Protein AF-A0A8R7NZX6-F1 (afdb_monomer)

Nearest PDB structures (foldseek):
  5cwn-assembly1_A  TM=5.416E-01  e=6.108E-02  synthetic construct
  8f6q-assembly1_A  TM=5.656E-01  e=8.753E-02  synthetic construct
  6n86-assembly1_B  TM=3.856E-01  e=1.324E-02  Bos taurus
  9b3f-assembly1_A  TM=5.229E-01  e=2.354E-01  Saccharomyces cerevisiae
  4a1s-assembly1_B  TM=3.479E-01  e=2.231E+00  Drosophila melanogaster

Solvent-accessible surface area (backbone atoms only — not comparable to full-atom values): 12392 Å² total; per-residue (Å²): 118,88,59,48,50,61,38,40,59,36,57,72,45,92,48,64,71,54,23,49,52,27,44,52,53,51,41,52,52,52,58,72,21,56,95,36,64,76,49,41,54,53,49,54,70,36,46,41,60,62,51,54,50,58,53,45,44,94,63,33,58,77,72,48,53,87,67,47,49,55,46,50,53,49,40,54,36,54,48,26,64,70,30,62,69,42,39,52,53,39,55,76,70,42,46,54,61,53,51,45,54,50,46,60,53,32,74,73,39,96,82,18,65,68,61,46,47,52,51,51,49,38,54,40,33,61,50,51,56,74,72,64,64,90,57,99,63,85,47,76,65,59,54,54,52,48,58,49,51,54,74,39,43,45,58,45,44,49,52,43,68,72,71,48,55,71,69,50,38,38,44,45,51,50,46,50,32,54,50,58,75,74,47,53,74,73,52,47,59,50,49,44,67,73,38,41,43,70,64,45,48,54,58,46,57,72,44,92,49,66,68,42,30,52,55,45,52,56,41,50,58,78,74,107

Radius of gyration: 17.91 Å; Cα contacts (8 Å, |Δi|>4): 218; chains: 1; bounding box: 37×39×49 Å

Foldseek 3Di:
DVCLLVLLVQCPDPDLVSNLVSLVVLLVQLVVCAPPLVSLVVNLVSCSLVSLLVCLPPVNLVVDDPVNNLSSLVSLLSSLLRDPSSLLVCVVSLVLVSLQVLLVVLVPPPPSQVVNLSSLSSLLSSLPVLPPPPDPDCDPSSQSVLVSSLVCLLSLLVSLLVPHDPSSLLSSLVSLLSSLVSDDPVVLVVSCVRNVVVVSLVSQCPDPDPSSVVSSVVSVVSSD

Mean predicted aligned error: 6.79 Å

Organism: Triticum urartu (NCBI:txid4572)

Sequence (224 aa):
MEAAPALCNLLQSADNSILESALSCLGMLAADAHGKAEHMDRLCESKVIDTAMGLLDKDGWKTLGDDTLPGILGLLKHIASASEKAVNSLFDLGVCDLLKQMITYYSRSHSGSDKLEMLVEFIYQLMRPLGASGQENATTEQNAHIDQLASIVTLITQVAKCGALSSVCYRCIVVIGNIVELSTPTFLVELQKTANLSSFLTCLLARKNRHIVFQTLEVSKTLL

InterPro domains:
  IPR011989 Armadillo-like helical [G3DSA:1.25.10.10] (1-224)
  IPR016024 Armadillo-type fold [SSF48371] (3-210)
  IPR045322 E3 ubiquitin-protein ligase HECTD1/TRIP12-like [PTHR45670] (1-136)

pLDDT: mean 83.26, std 9.99, range [42.38, 94.69]

Secondary structure (DSSP, 8-state):
-TTHHHHHHHTT-S-HHHHHHHHHHHHHHHHHTTT-HHHHHHHHHTTHHHHHHHHHTTTGGGTS-TTHHHHHHHHHHHHHHH-HHHHHHHHHTTHHHHHHHHHHHHTTSTT-HHHHHHHHHHHHHHHHHHTT---SS--HHHHHHHHHHHHHHHHHHHHHHTT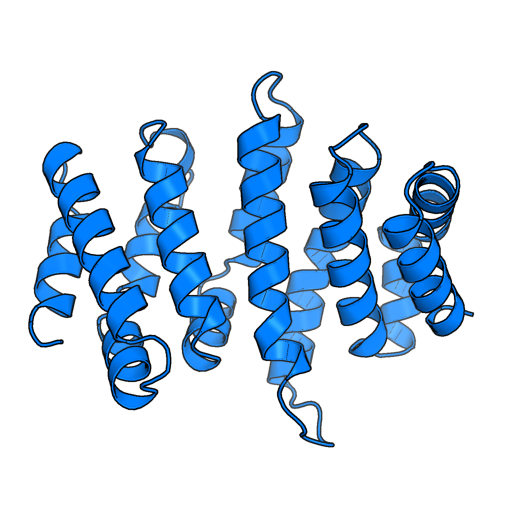--HHHHHHHHHHHHHHHHHS-HHHHHHHHHHHTHHHHHHHHHTSS-HHHHHHHHHHHHHT-

Structure (mmCIF, N/CA/C/O backbone):
data_AF-A0A8R7NZX6-F1
#
_entry.id   AF-A0A8R7NZX6-F1
#
loop_
_atom_site.group_PDB
_atom_site.id
_atom_site.type_symbol
_atom_site.label_atom_id
_atom_site.label_alt_id
_atom_site.label_comp_id
_atom_site.label_asym_id
_atom_site.label_entity_id
_atom_site.label_seq_id
_atom_site.pdbx_PDB_ins_code
_atom_site.Cartn_x
_atom_site.Cartn_y
_atom_site.Cartn_z
_atom_site.occupancy
_atom_site.B_iso_or_equiv
_atom_site.auth_seq_id
_atom_site.auth_comp_id
_atom_site.auth_asym_id
_atom_site.auth_atom_id
_atom_site.pdbx_PDB_model_num
ATOM 1 N N . MET A 1 1 ? -4.204 -5.918 -24.143 1.00 75.12 1 MET A N 1
ATOM 2 C CA . MET A 1 1 ? -3.743 -6.924 -23.159 1.00 75.12 1 MET A CA 1
ATOM 3 C C . MET A 1 1 ? -2.476 -7.652 -23.588 1.00 75.12 1 MET A C 1
ATOM 5 O O . MET A 1 1 ? -1.582 -7.759 -22.766 1.00 75.12 1 MET A O 1
ATOM 9 N N . GLU A 1 2 ? -2.338 -8.089 -24.845 1.00 76.94 2 GLU A N 1
ATOM 10 C CA . GLU A 1 2 ? -1.146 -8.827 -25.324 1.00 76.94 2 GLU A CA 1
ATOM 11 C C . GLU A 1 2 ? 0.188 -8.068 -25.188 1.00 76.94 2 GLU A C 1
ATOM 13 O O . GLU A 1 2 ? 1.239 -8.684 -25.065 1.00 76.94 2 GLU A O 1
ATOM 18 N N . ALA A 1 3 ? 0.153 -6.732 -25.146 1.00 83.31 3 ALA A N 1
ATOM 19 C CA . ALA A 1 3 ? 1.343 -5.901 -24.973 1.00 83.31 3 ALA A CA 1
ATOM 20 C C . ALA A 1 3 ? 1.875 -5.841 -23.526 1.00 83.31 3 ALA A C 1
ATOM 22 O O . ALA A 1 3 ? 2.996 -5.381 -23.323 1.00 83.31 3 ALA A O 1
ATOM 23 N N . ALA A 1 4 ? 1.107 -6.284 -22.520 1.00 84.75 4 ALA A N 1
ATOM 24 C CA . ALA A 1 4 ? 1.478 -6.108 -21.112 1.00 84.75 4 ALA A CA 1
ATOM 25 C C . ALA A 1 4 ? 2.834 -6.755 -20.750 1.00 84.75 4 ALA A C 1
ATOM 27 O O . ALA A 1 4 ? 3.674 -6.049 -20.196 1.00 84.75 4 ALA A O 1
ATOM 28 N N . PRO A 1 5 ? 3.138 -8.013 -21.140 1.00 86.44 5 PRO A N 1
ATOM 29 C CA . PRO A 1 5 ? 4.445 -8.612 -20.854 1.00 86.44 5 PRO A CA 1
ATOM 30 C C . PRO A 1 5 ? 5.614 -7.870 -21.517 1.00 86.44 5 PRO A C 1
ATOM 32 O O . PRO A 1 5 ? 6.677 -7.720 -20.919 1.00 86.44 5 PRO A O 1
ATOM 35 N N . ALA A 1 6 ? 5.424 -7.371 -22.743 1.00 89.00 6 ALA A N 1
ATOM 36 C CA . ALA A 1 6 ? 6.453 -6.606 -23.444 1.00 89.00 6 ALA A CA 1
ATOM 37 C C . ALA A 1 6 ? 6.734 -5.271 -22.739 1.00 89.00 6 ALA A C 1
ATOM 39 O O . ALA A 1 6 ? 7.893 -4.905 -22.563 1.00 89.00 6 ALA A O 1
ATOM 40 N N . LEU A 1 7 ? 5.688 -4.579 -22.278 1.00 90.25 7 LEU A N 1
ATOM 41 C CA . LEU A 1 7 ? 5.826 -3.349 -21.497 1.00 90.25 7 LEU A CA 1
ATOM 42 C C . LEU A 1 7 ? 6.496 -3.600 -20.139 1.00 90.25 7 LEU A C 1
ATOM 44 O O . LEU A 1 7 ? 7.325 -2.796 -19.725 1.00 90.25 7 LEU A O 1
ATOM 48 N N . CYS A 1 8 ? 6.213 -4.725 -19.475 1.00 89.12 8 CYS A N 1
ATOM 49 C CA . CYS A 1 8 ? 6.913 -5.110 -18.246 1.00 89.12 8 CYS A CA 1
ATOM 50 C C . CYS A 1 8 ? 8.417 -5.304 -18.478 1.00 89.12 8 CYS A C 1
ATOM 52 O O . CYS A 1 8 ? 9.216 -4.838 -17.673 1.00 89.12 8 CYS A O 1
ATOM 54 N N . ASN A 1 9 ? 8.823 -5.903 -19.601 1.00 89.38 9 ASN A N 1
ATOM 55 C CA . ASN A 1 9 ? 10.247 -6.016 -19.937 1.00 89.38 9 ASN A CA 1
ATOM 56 C C . ASN A 1 9 ? 10.909 -4.638 -20.119 1.00 89.38 9 ASN A C 1
ATOM 58 O O . ASN A 1 9 ? 12.066 -4.459 -19.745 1.00 89.38 9 ASN A O 1
ATOM 62 N N . LEU A 1 10 ? 10.180 -3.650 -20.650 1.00 92.00 10 LEU A N 1
ATOM 63 C CA . LEU A 1 10 ? 10.691 -2.286 -20.825 1.00 92.00 10 LEU A CA 1
ATOM 64 C C . LEU A 1 10 ? 10.869 -1.527 -19.502 1.00 92.00 10 LEU A C 1
ATOM 66 O O . LEU A 1 10 ? 11.678 -0.604 -19.455 1.00 92.00 10 LEU A O 1
ATOM 70 N N . LEU A 1 11 ? 10.195 -1.931 -18.417 1.00 88.19 11 LEU A N 1
ATOM 71 C CA . LEU A 1 11 ? 10.429 -1.361 -17.082 1.00 88.19 11 LEU A CA 1
ATOM 72 C C . LEU A 1 11 ? 11.838 -1.648 -16.549 1.00 88.19 11 LEU A C 1
ATOM 74 O O . LEU A 1 11 ? 12.309 -0.943 -15.667 1.00 88.19 11 LEU A O 1
ATOM 78 N N . GLN A 1 12 ? 12.517 -2.664 -17.082 1.00 86.75 12 GLN A N 1
ATOM 79 C CA . GLN A 1 12 ? 13.898 -3.000 -16.724 1.00 86.75 12 GLN A CA 1
ATOM 80 C C . GLN A 1 12 ? 14.929 -2.241 -17.577 1.00 86.75 12 GLN A C 1
ATOM 82 O O . GLN A 1 12 ? 16.129 -2.499 -17.478 1.00 86.75 12 GLN A O 1
ATOM 87 N N . SER A 1 13 ? 14.477 -1.331 -18.446 1.00 86.44 13 SER A N 1
ATOM 88 C CA . SER A 1 13 ? 15.360 -0.498 -19.257 1.00 86.44 13 SER A CA 1
ATOM 89 C C . SER A 1 13 ? 16.206 0.423 -18.377 1.00 86.44 13 SER A C 1
ATOM 91 O O . SER A 1 13 ? 15.703 1.041 -17.444 1.00 86.44 13 SER A O 1
ATOM 93 N N . ALA A 1 14 ? 17.486 0.569 -18.724 1.00 83.31 14 ALA A N 1
ATOM 94 C CA . ALA A 1 14 ? 18.366 1.569 -18.116 1.00 83.31 14 ALA A CA 1
ATOM 95 C C . ALA A 1 14 ? 18.057 3.004 -18.591 1.00 83.31 14 ALA A C 1
ATOM 97 O O . ALA A 1 14 ? 18.554 3.969 -18.017 1.00 83.31 14 ALA A O 1
ATOM 98 N N . ASP A 1 15 ? 17.272 3.145 -19.662 1.00 87.75 15 ASP A N 1
ATOM 99 C CA . ASP A 1 15 ? 16.848 4.436 -20.193 1.00 87.75 15 ASP A CA 1
ATOM 100 C C . ASP A 1 15 ? 15.565 4.902 -19.491 1.00 87.75 15 ASP A C 1
ATOM 102 O O . ASP A 1 15 ? 14.493 4.318 -19.687 1.00 87.75 15 ASP A O 1
ATOM 106 N N . ASN A 1 16 ? 15.678 5.981 -18.711 1.00 86.25 16 ASN A N 1
ATOM 107 C CA . ASN A 1 16 ? 14.560 6.575 -17.975 1.00 86.25 16 ASN A CA 1
ATOM 108 C C . ASN A 1 16 ? 13.407 7.006 -18.889 1.00 86.25 16 ASN A C 1
ATOM 110 O O . ASN A 1 16 ? 12.253 6.879 -18.494 1.00 86.25 16 ASN A O 1
ATOM 114 N N . SER A 1 17 ? 13.681 7.453 -20.118 1.00 89.25 17 SER A N 1
ATOM 115 C CA . SER A 1 17 ? 12.624 7.875 -21.047 1.00 89.25 17 SER A CA 1
ATOM 116 C C . SER A 1 17 ? 11.779 6.690 -21.525 1.00 89.25 17 SER A C 1
ATOM 118 O O . SER A 1 17 ? 10.553 6.786 -21.643 1.00 89.25 17 SER A O 1
ATOM 120 N N . ILE A 1 18 ? 12.425 5.539 -21.745 1.00 91.12 18 ILE A N 1
ATOM 121 C CA . ILE A 1 18 ? 11.757 4.284 -22.104 1.00 91.12 18 ILE A CA 1
ATOM 122 C C . ILE A 1 18 ? 10.970 3.760 -20.907 1.00 91.12 18 ILE A C 1
ATOM 124 O O . ILE A 1 18 ? 9.819 3.353 -21.065 1.00 91.12 18 ILE A O 1
ATOM 128 N N . LEU A 1 19 ? 11.568 3.805 -19.717 1.00 90.94 19 LEU A N 1
ATOM 129 C CA . LEU A 1 19 ? 10.933 3.374 -18.479 1.00 90.94 19 LEU A CA 1
ATOM 130 C C . LEU A 1 19 ? 9.671 4.203 -18.186 1.00 90.94 19 LEU A C 1
ATOM 132 O O . LEU A 1 19 ? 8.607 3.633 -17.949 1.00 90.94 19 LEU A O 1
ATOM 136 N N . GLU A 1 20 ? 9.744 5.531 -18.274 1.00 90.38 20 GLU A N 1
ATOM 137 C CA . GLU A 1 20 ? 8.597 6.428 -18.074 1.00 90.38 20 GLU A CA 1
ATOM 138 C C . GLU A 1 20 ? 7.503 6.213 -19.125 1.00 90.38 20 GLU A C 1
ATOM 140 O O . GLU A 1 20 ? 6.314 6.152 -18.795 1.00 90.38 20 GLU A O 1
ATOM 145 N N . SER A 1 21 ? 7.891 6.013 -20.386 1.00 91.62 21 SER A N 1
ATOM 146 C CA . SER A 1 21 ? 6.949 5.689 -21.462 1.00 91.62 21 SER A CA 1
ATOM 147 C C . SER A 1 21 ? 6.250 4.348 -21.220 1.00 91.62 21 SER A C 1
ATOM 149 O O . SER A 1 21 ? 5.042 4.229 -21.441 1.00 91.62 21 SER A O 1
ATOM 151 N N . ALA A 1 22 ? 6.979 3.346 -20.722 1.00 93.12 22 ALA A N 1
ATOM 152 C CA . ALA A 1 22 ? 6.425 2.045 -20.365 1.00 93.12 22 ALA A CA 1
ATOM 153 C C . ALA A 1 22 ? 5.466 2.148 -19.169 1.00 93.12 22 ALA A C 1
ATOM 155 O O . ALA A 1 22 ? 4.373 1.580 -19.227 1.00 93.12 22 ALA A O 1
ATOM 156 N N . LEU A 1 23 ? 5.818 2.919 -18.133 1.00 92.44 23 LEU A N 1
ATOM 157 C CA . LEU A 1 23 ? 4.940 3.197 -16.990 1.00 92.44 23 LEU A CA 1
ATOM 158 C C . LEU A 1 23 ? 3.645 3.888 -17.422 1.00 92.44 23 LEU A C 1
ATOM 160 O O . LEU A 1 23 ? 2.564 3.466 -17.014 1.00 92.44 23 LEU A O 1
ATOM 164 N N . SER A 1 24 ? 3.739 4.901 -18.285 1.00 91.75 24 SER A N 1
ATOM 165 C CA . SER A 1 24 ? 2.571 5.603 -18.828 1.00 91.75 24 SER A CA 1
ATOM 166 C C . SER A 1 24 ? 1.656 4.653 -19.611 1.00 91.75 24 SER A C 1
ATOM 168 O O . SER A 1 24 ? 0.450 4.589 -19.359 1.00 91.75 24 SER A O 1
ATOM 170 N N . CYS A 1 25 ? 2.229 3.825 -20.495 1.00 92.56 25 CYS A N 1
ATOM 171 C CA . CYS A 1 25 ? 1.480 2.814 -21.244 1.00 92.56 25 CYS A CA 1
ATOM 172 C C . CYS A 1 25 ? 0.790 1.790 -20.333 1.00 92.56 25 CYS A C 1
ATOM 174 O O . CYS A 1 25 ? -0.379 1.463 -20.543 1.00 92.56 25 CYS A O 1
ATOM 176 N N . LEU A 1 26 ? 1.490 1.293 -19.312 1.00 91.62 26 LEU A N 1
ATOM 177 C CA . LEU A 1 26 ? 0.926 0.359 -18.336 1.00 91.62 26 LEU A CA 1
ATOM 178 C C . LEU A 1 26 ? -0.180 1.010 -17.501 1.00 91.62 26 LEU A C 1
ATOM 180 O O . LEU A 1 26 ? -1.197 0.369 -17.249 1.00 91.62 26 LEU A O 1
ATOM 184 N N . GLY A 1 27 ? -0.025 2.283 -17.131 1.00 89.06 27 GLY A N 1
ATOM 185 C CA . GLY A 1 27 ? -1.058 3.059 -16.448 1.00 89.06 27 GLY A CA 1
ATOM 186 C C . GLY A 1 27 ? -2.336 3.182 -17.280 1.00 89.06 27 GLY A C 1
ATOM 187 O O . GLY A 1 27 ? -3.425 2.939 -16.764 1.00 89.06 27 GLY A O 1
ATOM 188 N N . MET A 1 28 ? -2.211 3.467 -18.581 1.00 88.69 28 MET A N 1
ATOM 189 C CA . MET A 1 28 ? -3.355 3.490 -19.503 1.00 88.69 28 MET A CA 1
ATOM 190 C C . MET A 1 28 ? -4.018 2.113 -19.633 1.00 88.69 28 MET A C 1
ATOM 192 O O . MET A 1 28 ? -5.238 2.014 -19.546 1.00 88.69 28 MET A O 1
ATOM 196 N N . LEU A 1 29 ? -3.234 1.036 -19.760 1.00 88.75 29 LEU A N 1
ATOM 197 C CA . LEU A 1 29 ? -3.781 -0.326 -19.798 1.00 88.75 29 LEU A CA 1
ATOM 198 C C . LEU A 1 29 ? -4.529 -0.687 -18.511 1.00 88.75 29 LEU A C 1
ATOM 200 O O . LEU A 1 29 ? -5.583 -1.317 -18.569 1.00 88.75 29 LEU A O 1
ATOM 204 N N . ALA A 1 30 ? -4.000 -0.287 -17.356 1.00 87.44 30 ALA A N 1
ATOM 205 C CA . ALA A 1 30 ? -4.641 -0.520 -16.072 1.00 87.44 30 ALA A CA 1
ATOM 206 C C . ALA A 1 30 ? -5.920 0.331 -15.913 1.00 87.44 30 ALA A C 1
ATOM 208 O O . ALA A 1 30 ? -6.895 -0.120 -15.310 1.00 87.44 30 ALA A O 1
ATOM 209 N N . ALA A 1 31 ? -5.959 1.539 -16.481 1.00 86.50 31 ALA A N 1
ATOM 210 C CA . ALA A 1 31 ? -7.170 2.355 -16.552 1.00 86.50 31 ALA A CA 1
ATOM 211 C C . ALA A 1 31 ? -8.244 1.709 -17.445 1.00 86.50 31 ALA A C 1
ATOM 213 O O . ALA A 1 31 ? -9.386 1.574 -17.014 1.00 86.50 31 ALA A O 1
ATOM 214 N N . ASP A 1 32 ? -7.874 1.217 -18.628 1.00 84.38 32 ASP A N 1
ATOM 215 C CA . ASP A 1 32 ? -8.790 0.541 -19.560 1.00 84.38 32 ASP A CA 1
ATOM 216 C C . ASP A 1 32 ? -9.305 -0.811 -19.039 1.00 84.38 32 ASP A C 1
ATOM 218 O O . ASP A 1 32 ? -10.404 -1.259 -19.393 1.00 84.38 32 ASP A O 1
ATOM 222 N N . ALA A 1 33 ? -8.504 -1.483 -18.211 1.00 82.50 33 ALA A N 1
ATOM 223 C CA . ALA A 1 33 ? -8.873 -2.726 -17.544 1.00 82.50 33 ALA A CA 1
ATOM 224 C C . ALA A 1 33 ? -9.798 -2.501 -16.333 1.00 82.50 33 ALA A C 1
ATOM 226 O O . ALA A 1 33 ? -10.400 -3.458 -15.838 1.00 82.50 33 ALA A O 1
ATOM 227 N N . HIS A 1 34 ? -9.947 -1.261 -15.857 1.00 76.69 34 HIS A N 1
ATOM 228 C CA . HIS A 1 34 ? -10.803 -0.947 -14.719 1.00 76.69 34 HIS A CA 1
ATOM 229 C C . HIS A 1 34 ? -12.271 -1.286 -15.031 1.00 76.69 34 HIS A C 1
ATOM 231 O O . HIS A 1 34 ? -12.821 -0.890 -16.057 1.00 76.69 34 HIS A O 1
ATOM 237 N N . GLY A 1 35 ? -12.910 -2.067 -14.155 1.00 72.00 35 GLY A N 1
ATOM 238 C CA . GLY A 1 35 ? -14.273 -2.573 -14.362 1.00 72.00 35 GLY A CA 1
ATOM 239 C C . GLY A 1 35 ? -14.378 -3.822 -15.249 1.0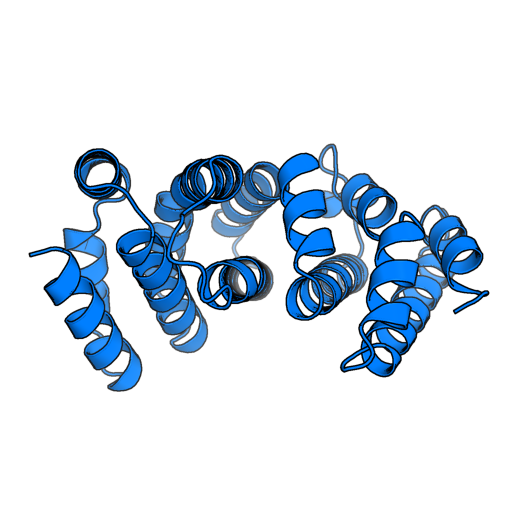0 72.00 35 GLY A C 1
ATOM 240 O O . GLY A 1 35 ? -15.482 -4.327 -15.447 1.00 72.00 35 GLY A O 1
ATOM 241 N N . LYS A 1 36 ? -13.258 -4.359 -15.755 1.00 82.50 36 LYS A N 1
ATOM 242 C CA . LYS A 1 36 ? -13.201 -5.616 -16.520 1.00 82.50 36 LYS A CA 1
ATOM 243 C C . LYS A 1 36 ? -12.252 -6.598 -15.829 1.00 82.50 36 LYS A C 1
ATOM 245 O O . LYS A 1 36 ? -11.068 -6.653 -16.160 1.00 82.50 36 LYS A O 1
ATOM 250 N N . ALA A 1 37 ? -12.785 -7.382 -14.889 1.00 76.75 37 ALA A N 1
ATOM 251 C CA . ALA A 1 37 ? -12.011 -8.288 -14.028 1.00 76.75 37 ALA A CA 1
ATOM 252 C C . ALA A 1 37 ? -10.998 -9.155 -14.807 1.00 76.75 37 ALA A C 1
ATOM 254 O O . ALA A 1 37 ? -9.816 -9.149 -14.490 1.00 76.75 37 ALA A O 1
ATOM 255 N N . GLU A 1 38 ? -11.412 -9.764 -15.925 1.00 80.56 38 GLU A N 1
ATOM 256 C CA . GLU A 1 38 ? -10.548 -10.611 -16.769 1.00 80.56 38 GLU A CA 1
ATOM 257 C C . GLU A 1 38 ? -9.328 -9.874 -17.367 1.00 80.56 38 GLU A C 1
ATOM 259 O O . GLU A 1 38 ? -8.289 -10.472 -17.660 1.00 80.56 38 GLU A O 1
ATOM 264 N N . HIS A 1 39 ? -9.433 -8.569 -17.624 1.00 84.44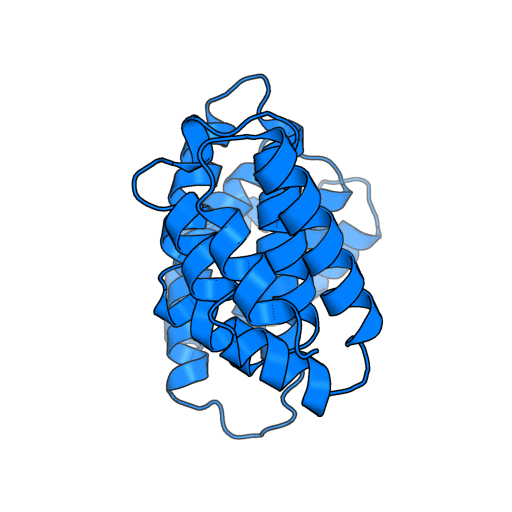 39 HIS A N 1
ATOM 265 C CA . HIS A 1 39 ? -8.285 -7.787 -18.083 1.00 84.44 39 HIS A CA 1
ATOM 266 C C . HIS A 1 39 ? -7.379 -7.403 -16.916 1.00 84.44 39 HIS A C 1
ATOM 268 O O . HIS A 1 39 ? -6.163 -7.451 -17.067 1.00 84.44 39 HIS A O 1
ATOM 274 N N . MET A 1 40 ? -7.938 -7.075 -15.752 1.00 84.25 40 MET A N 1
ATOM 275 C CA . MET A 1 40 ? -7.117 -6.765 -14.584 1.00 84.25 40 MET A CA 1
ATOM 276 C C . MET A 1 40 ? -6.340 -7.998 -14.105 1.00 84.25 40 MET A C 1
ATOM 278 O O . MET A 1 40 ? -5.142 -7.897 -13.853 1.00 84.25 40 MET A O 1
ATOM 282 N N . ASP A 1 41 ? -6.966 -9.175 -14.091 1.00 81.62 41 ASP A N 1
ATOM 283 C CA . ASP A 1 41 ? -6.310 -10.427 -13.697 1.00 81.62 41 ASP A CA 1
ATOM 284 C C . ASP A 1 41 ? -5.148 -10.782 -14.629 1.00 81.62 41 ASP A C 1
ATOM 286 O O . ASP A 1 41 ? -4.049 -11.087 -14.166 1.00 81.62 41 ASP A O 1
ATOM 290 N N . ARG A 1 42 ? -5.342 -10.637 -15.946 1.00 82.31 42 ARG A N 1
ATOM 291 C CA . ARG A 1 42 ? -4.268 -10.829 -16.933 1.00 82.31 42 ARG A CA 1
ATOM 292 C C . ARG A 1 42 ? -3.129 -9.824 -16.790 1.00 82.31 42 ARG A C 1
ATOM 294 O O . ARG A 1 42 ? -1.985 -10.166 -17.078 1.00 82.31 42 ARG A O 1
ATOM 301 N N . LEU A 1 43 ? -3.426 -8.589 -16.384 1.00 85.44 43 LEU A N 1
ATOM 302 C CA . LEU A 1 43 ? -2.391 -7.597 -16.093 1.00 85.44 43 LEU A CA 1
ATOM 303 C C . LEU A 1 43 ? -1.603 -7.993 -14.837 1.00 85.44 43 LEU A C 1
ATOM 305 O O . LEU A 1 43 ? -0.380 -7.909 -14.832 1.00 85.44 43 LEU A O 1
ATOM 309 N N . CYS A 1 44 ? -2.277 -8.490 -13.800 1.00 84.56 44 CYS A N 1
ATOM 310 C CA . CYS A 1 44 ? -1.613 -9.005 -12.601 1.00 84.56 44 CYS A CA 1
ATOM 311 C C . CYS A 1 44 ? -0.720 -10.214 -12.927 1.00 84.56 44 CYS A C 1
ATOM 313 O O . CYS A 1 44 ? 0.395 -10.318 -12.427 1.00 84.56 44 CYS A O 1
ATOM 315 N N . GLU A 1 45 ? -1.166 -11.088 -13.830 1.00 84.69 45 GLU A N 1
ATOM 316 C CA . GLU A 1 45 ? -0.407 -12.257 -14.294 1.00 84.69 45 GLU A CA 1
ATOM 317 C C . GLU A 1 45 ? 0.806 -11.908 -15.170 1.00 84.69 45 GLU A C 1
ATOM 319 O O . GLU A 1 45 ? 1.690 -12.745 -15.358 1.00 84.69 45 GLU A O 1
ATOM 324 N N . SER A 1 46 ? 0.909 -10.675 -15.677 1.00 83.06 46 SER A N 1
ATOM 325 C CA . SER A 1 46 ? 2.015 -10.261 -16.547 1.00 83.06 46 SER A CA 1
ATOM 326 C C . SER A 1 46 ? 3.304 -9.895 -15.797 1.00 83.06 46 SER A C 1
ATOM 328 O O . SER A 1 46 ? 4.196 -9.305 -16.404 1.00 83.06 46 SER A O 1
ATOM 330 N N . LYS A 1 47 ? 3.418 -10.217 -14.497 1.00 87.12 47 LYS A N 1
ATOM 331 C CA . LYS A 1 47 ? 4.549 -9.859 -13.609 1.00 87.12 47 LYS A CA 1
ATOM 332 C C . LYS A 1 47 ? 4.789 -8.354 -13.460 1.00 87.12 47 LYS A C 1
ATOM 334 O O . LYS A 1 47 ? 5.893 -7.917 -13.123 1.00 87.12 47 LYS A O 1
ATOM 339 N N . VAL A 1 48 ? 3.768 -7.539 -13.733 1.00 91.38 48 VAL A N 1
ATOM 340 C CA . VAL A 1 48 ? 3.867 -6.079 -13.600 1.00 91.38 48 VAL A CA 1
ATOM 341 C C . VAL A 1 48 ? 4.154 -5.678 -12.154 1.00 91.38 48 VAL A C 1
ATOM 343 O O . VAL A 1 48 ? 4.972 -4.793 -11.922 1.00 91.38 48 VAL A O 1
ATOM 346 N N . ILE A 1 49 ? 3.537 -6.376 -11.196 1.00 93.44 49 ILE A N 1
ATOM 347 C CA . ILE A 1 49 ? 3.695 -6.129 -9.762 1.00 93.44 49 ILE A CA 1
ATOM 348 C C . ILE A 1 49 ? 5.114 -6.502 -9.333 1.00 93.44 49 ILE A C 1
ATOM 350 O O . ILE A 1 49 ? 5.803 -5.659 -8.769 1.00 93.44 49 ILE A O 1
ATOM 354 N N . ASP A 1 50 ? 5.587 -7.702 -9.678 1.00 93.44 50 ASP A N 1
ATOM 355 C CA . ASP A 1 50 ? 6.946 -8.168 -9.377 1.00 93.44 50 ASP A CA 1
ATOM 356 C C . ASP A 1 50 ? 8.009 -7.217 -9.929 1.00 93.44 50 ASP A C 1
ATOM 358 O O . ASP A 1 50 ? 8.965 -6.864 -9.242 1.00 93.44 50 ASP A O 1
ATOM 362 N N . THR A 1 51 ? 7.830 -6.771 -11.175 1.00 93.25 51 THR A N 1
ATOM 363 C CA . THR A 1 51 ? 8.798 -5.896 -11.845 1.00 93.25 51 THR A CA 1
ATOM 364 C C . THR A 1 51 ? 8.818 -4.511 -11.206 1.00 93.25 51 THR A C 1
ATOM 366 O O . THR A 1 51 ? 9.890 -3.991 -10.905 1.00 93.25 51 THR A O 1
ATOM 369 N N . ALA A 1 52 ? 7.645 -3.926 -10.950 1.00 94.00 52 ALA A N 1
ATOM 370 C CA . ALA A 1 52 ? 7.527 -2.633 -10.285 1.00 94.00 52 ALA A CA 1
ATOM 371 C C . ALA A 1 52 ? 8.066 -2.672 -8.846 1.00 94.00 52 ALA A C 1
ATOM 373 O O . ALA A 1 52 ? 8.808 -1.777 -8.449 1.00 94.00 52 ALA A O 1
ATOM 374 N N . MET A 1 53 ? 7.760 -3.726 -8.085 1.00 94.69 53 MET A N 1
ATOM 375 C CA . MET A 1 53 ? 8.311 -3.939 -6.744 1.00 94.69 53 MET A CA 1
ATOM 376 C C . MET A 1 53 ? 9.831 -4.131 -6.781 1.00 94.69 53 MET A C 1
ATOM 378 O O . MET A 1 53 ? 10.533 -3.553 -5.956 1.00 94.69 53 MET A O 1
ATOM 382 N N . GLY 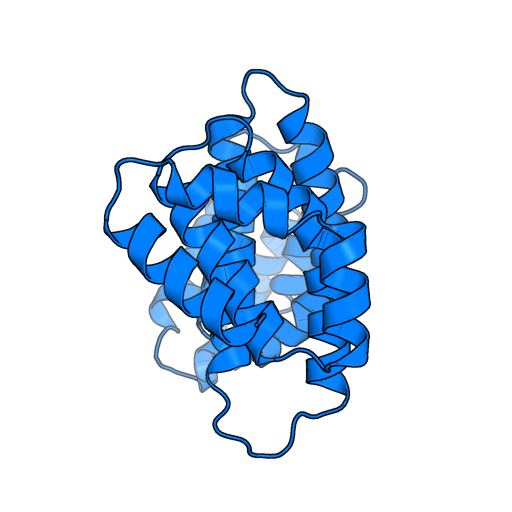A 1 54 ? 10.360 -4.854 -7.772 1.00 93.56 54 GLY A N 1
ATOM 383 C CA . GLY A 1 54 ? 11.799 -5.044 -7.962 1.00 93.56 54 GLY A CA 1
ATOM 384 C C . GLY A 1 54 ? 12.571 -3.750 -8.248 1.00 93.56 54 GLY A C 1
ATOM 385 O O . GLY A 1 54 ? 13.718 -3.631 -7.828 1.00 93.56 54 GLY A O 1
ATOM 386 N N . LEU A 1 55 ? 11.946 -2.760 -8.899 1.00 92.00 55 LEU A N 1
ATOM 387 C CA . LEU A 1 55 ? 12.531 -1.421 -9.083 1.00 92.00 55 LEU A CA 1
ATOM 388 C C . LEU A 1 55 ? 12.614 -0.621 -7.774 1.00 92.00 55 LEU A C 1
ATOM 390 O O . LEU A 1 55 ? 13.453 0.271 -7.641 1.00 92.00 55 LEU A O 1
ATOM 394 N N . LEU A 1 56 ? 11.729 -0.914 -6.821 1.00 93.44 56 LEU A N 1
ATOM 395 C CA . LEU A 1 56 ? 11.710 -0.270 -5.512 1.00 93.44 56 LEU A CA 1
ATOM 396 C C . LEU A 1 56 ? 12.581 -1.027 -4.494 1.00 93.44 56 LEU A C 1
ATOM 398 O O . LEU A 1 56 ? 13.036 -0.432 -3.524 1.00 93.44 56 LEU A O 1
ATOM 402 N N . ASP A 1 57 ? 12.851 -2.314 -4.686 1.00 90.12 57 ASP A N 1
ATOM 403 C CA . ASP A 1 57 ? 13.642 -3.101 -3.737 1.00 90.12 57 ASP A CA 1
ATOM 404 C C . ASP A 1 57 ? 15.089 -2.572 -3.568 1.00 90.12 57 ASP A C 1
ATOM 406 O O . ASP A 1 57 ? 15.623 -1.850 -4.414 1.00 90.12 57 ASP A O 1
ATOM 410 N N . LYS A 1 58 ? 15.736 -2.919 -2.447 1.00 86.44 58 LYS A N 1
ATOM 411 C CA . LYS A 1 58 ? 17.143 -2.591 -2.123 1.00 86.44 58 LYS A CA 1
ATOM 412 C C . LYS A 1 58 ? 17.496 -1.116 -2.313 1.00 86.44 58 LYS A C 1
ATOM 414 O O . LYS A 1 58 ? 18.525 -0.786 -2.899 1.00 86.44 58 LYS A O 1
ATOM 419 N N . ASP A 1 59 ? 16.646 -0.232 -1.798 1.00 86.00 59 ASP A N 1
ATOM 420 C CA . ASP A 1 59 ? 16.801 1.220 -1.910 1.00 86.00 59 ASP A CA 1
ATOM 421 C C . ASP A 1 59 ? 16.763 1.768 -3.351 1.00 86.00 59 ASP A C 1
ATOM 423 O O . ASP A 1 59 ? 17.089 2.940 -3.561 1.00 86.00 59 ASP A O 1
ATOM 427 N N . GLY A 1 60 ? 16.310 0.982 -4.338 1.00 86.12 60 GLY A N 1
ATOM 428 C CA . GLY A 1 60 ? 16.175 1.421 -5.730 1.00 86.12 60 GLY A CA 1
ATOM 429 C C . GLY A 1 60 ? 15.373 2.718 -5.850 1.00 86.12 60 GLY A C 1
ATOM 430 O O . GLY A 1 60 ? 15.801 3.658 -6.525 1.00 86.12 60 GLY A O 1
ATOM 431 N N . TRP A 1 61 ? 14.308 2.854 -5.050 1.00 89.94 61 TRP A N 1
ATOM 432 C CA . TRP A 1 61 ? 13.478 4.061 -4.963 1.00 89.94 61 TRP A CA 1
ATOM 433 C C . TRP A 1 61 ? 14.222 5.344 -4.555 1.00 89.94 61 TRP A C 1
ATOM 435 O O . TRP A 1 61 ? 13.723 6.434 -4.835 1.00 89.94 61 TRP A O 1
ATOM 445 N N . LYS A 1 62 ? 15.404 5.264 -3.924 1.00 89.69 62 LYS A N 1
ATOM 446 C CA . LYS A 1 62 ? 16.227 6.448 -3.594 1.00 89.69 62 LYS A CA 1
ATOM 447 C C . LYS A 1 62 ? 16.936 7.031 -4.814 1.00 89.69 62 LYS A C 1
ATOM 449 O O . LYS A 1 62 ? 17.344 8.188 -4.774 1.00 89.69 62 LYS A O 1
ATOM 454 N N . THR A 1 63 ? 17.119 6.223 -5.857 1.00 87.12 63 THR A N 1
ATOM 455 C CA . THR A 1 63 ? 17.870 6.582 -7.072 1.00 87.12 63 THR A CA 1
ATOM 456 C C . THR A 1 63 ? 16.974 6.938 -8.254 1.00 87.12 63 THR A C 1
ATOM 458 O O . THR A 1 63 ? 17.462 7.458 -9.254 1.00 87.12 63 THR A O 1
ATOM 461 N N . LEU A 1 64 ? 15.670 6.675 -8.135 1.00 87.00 64 LEU A N 1
ATOM 462 C CA . LEU A 1 64 ? 14.689 6.986 -9.165 1.00 87.00 64 LEU A CA 1
ATOM 463 C C . LEU A 1 64 ? 14.538 8.498 -9.360 1.00 87.00 64 LEU A C 1
ATOM 465 O O . LEU A 1 64 ? 14.628 9.274 -8.405 1.00 87.00 64 LEU A O 1
ATOM 469 N N . GLY A 1 65 ? 14.257 8.892 -10.604 1.00 82.12 65 GLY A N 1
ATOM 470 C CA . GLY A 1 65 ? 13.895 10.264 -10.942 1.00 82.12 65 GLY A CA 1
ATOM 471 C C . GLY A 1 65 ? 12.625 10.717 -10.218 1.00 82.12 65 GLY A C 1
ATOM 472 O O . GLY A 1 65 ? 11.809 9.896 -9.779 1.00 82.12 65 GLY A O 1
ATOM 473 N N . ASP A 1 66 ? 12.451 12.035 -10.103 1.00 82.25 66 ASP A N 1
ATOM 474 C CA . ASP A 1 66 ? 11.330 12.615 -9.357 1.00 82.25 66 ASP A CA 1
ATOM 475 C C . ASP A 1 66 ? 9.959 12.286 -9.960 1.00 82.25 66 ASP A C 1
ATOM 477 O O . ASP A 1 66 ? 9.005 12.188 -9.196 1.00 82.25 66 ASP A O 1
ATOM 481 N N . ASP A 1 67 ? 9.872 12.015 -11.267 1.00 84.50 67 ASP A N 1
ATOM 482 C CA . ASP A 1 67 ? 8.638 11.590 -11.949 1.00 84.50 67 ASP A CA 1
ATOM 483 C C . ASP A 1 67 ? 8.465 10.060 -11.978 1.00 84.50 67 ASP A C 1
ATOM 485 O O . ASP A 1 67 ? 7.347 9.533 -11.994 1.00 84.50 67 ASP A O 1
ATOM 489 N N . THR A 1 68 ? 9.573 9.321 -11.905 1.00 90.44 68 THR A N 1
ATOM 490 C CA . THR A 1 68 ? 9.585 7.861 -12.010 1.00 90.44 68 THR A CA 1
ATOM 491 C C . THR A 1 68 ? 8.967 7.186 -10.786 1.00 90.44 68 THR A C 1
ATOM 493 O O . THR A 1 68 ? 8.116 6.306 -10.921 1.00 90.44 68 THR A O 1
ATOM 496 N N . LEU A 1 69 ? 9.362 7.602 -9.577 1.00 91.50 69 LEU A N 1
ATOM 497 C CA . LEU A 1 69 ? 8.817 7.037 -8.340 1.00 91.50 69 LEU A CA 1
ATOM 498 C C . LEU A 1 69 ? 7.288 7.242 -8.220 1.00 91.50 69 LEU A C 1
ATOM 500 O O . LEU A 1 69 ? 6.588 6.256 -7.963 1.00 91.50 69 LEU A O 1
ATOM 504 N N . PRO A 1 70 ? 6.739 8.457 -8.444 1.00 90.88 70 PRO A N 1
ATOM 505 C CA . PRO A 1 70 ? 5.297 8.659 -8.541 1.00 90.88 70 PRO A CA 1
ATOM 506 C C . PRO A 1 70 ? 4.623 7.764 -9.578 1.00 90.88 70 PRO A C 1
ATOM 508 O O . PRO A 1 70 ? 3.553 7.224 -9.300 1.00 90.88 70 PRO A O 1
ATOM 511 N N . GLY A 1 71 ? 5.241 7.581 -10.750 1.00 92.19 71 GLY A N 1
ATOM 512 C CA . GLY A 1 71 ? 4.715 6.717 -11.805 1.00 92.19 71 GLY A CA 1
ATOM 513 C C . GLY A 1 71 ? 4.567 5.261 -11.355 1.00 92.19 71 GLY A C 1
ATOM 514 O O . GLY A 1 71 ? 3.501 4.668 -11.527 1.00 92.19 71 GLY A O 1
ATOM 515 N N . ILE A 1 72 ? 5.596 4.704 -10.708 1.00 94.25 72 ILE A N 1
ATOM 516 C CA . ILE A 1 72 ? 5.571 3.326 -10.189 1.00 94.25 72 ILE A CA 1
ATOM 517 C C . ILE A 1 72 ? 4.523 3.181 -9.081 1.00 94.25 72 ILE A C 1
ATOM 519 O O . ILE A 1 72 ? 3.671 2.293 -9.147 1.00 94.25 72 ILE A O 1
ATOM 523 N N . LEU A 1 73 ? 4.547 4.062 -8.074 1.00 93.31 73 LEU A N 1
ATOM 524 C CA . LEU A 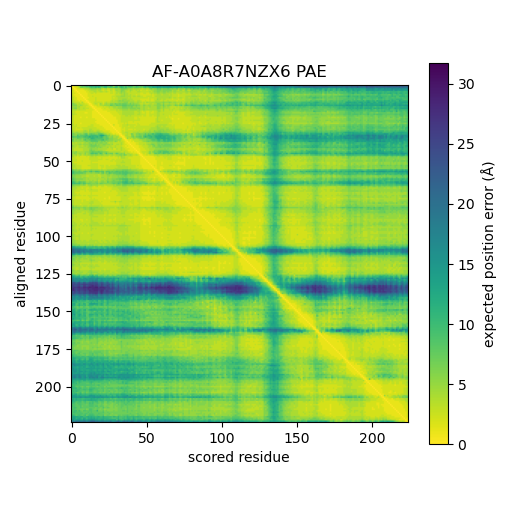1 73 ? 3.593 4.006 -6.963 1.00 93.31 73 LEU A CA 1
ATOM 525 C C . LEU A 1 73 ? 2.152 4.218 -7.443 1.00 93.31 73 LEU A C 1
ATOM 527 O O . LEU A 1 73 ? 1.237 3.558 -6.956 1.00 93.31 73 LEU A O 1
ATOM 531 N N . GLY A 1 74 ? 1.946 5.098 -8.423 1.00 92.50 74 GLY A N 1
ATOM 532 C CA . GLY A 1 74 ? 0.657 5.333 -9.064 1.00 92.50 74 GLY A CA 1
ATOM 533 C C . GLY A 1 74 ? 0.123 4.095 -9.783 1.00 92.50 74 GLY A C 1
ATOM 534 O O . GLY A 1 74 ? -1.043 3.748 -9.590 1.00 92.50 74 GLY A O 1
ATOM 535 N N . LEU A 1 75 ? 0.974 3.400 -10.544 1.00 93.06 75 LEU A N 1
ATOM 536 C CA . LEU A 1 75 ? 0.627 2.148 -11.217 1.00 93.06 75 LEU A CA 1
ATOM 537 C C . LEU A 1 75 ? 0.236 1.061 -10.207 1.00 93.06 75 LEU A C 1
ATOM 539 O O . LEU A 1 75 ? -0.848 0.487 -10.319 1.00 93.06 75 LEU A O 1
ATOM 543 N N . LEU A 1 76 ? 1.079 0.817 -9.198 1.00 94.25 76 LEU A N 1
ATOM 544 C CA . LEU A 1 76 ? 0.820 -0.188 -8.162 1.00 94.25 76 LEU A CA 1
ATOM 545 C C . LEU A 1 76 ? -0.475 0.107 -7.402 1.00 94.25 76 LEU A C 1
ATOM 547 O O . LEU A 1 76 ? -1.313 -0.778 -7.234 1.00 94.25 76 LEU A O 1
ATOM 551 N N . LYS A 1 77 ? -0.675 1.369 -7.008 1.00 91.88 77 LYS A N 1
ATOM 552 C CA . LYS A 1 77 ? -1.902 1.844 -6.364 1.00 91.88 77 LYS A CA 1
ATOM 553 C C . LYS A 1 77 ? -3.136 1.569 -7.222 1.00 91.88 77 LYS A C 1
ATOM 555 O O . LYS A 1 77 ? -4.157 1.120 -6.705 1.00 91.88 77 LYS A O 1
ATOM 560 N N . HIS A 1 78 ? -3.063 1.867 -8.517 1.00 89.25 78 HIS A N 1
ATOM 561 C CA . HIS A 1 78 ? -4.192 1.711 -9.431 1.00 89.25 78 HIS A CA 1
ATOM 562 C C . HIS A 1 78 ? -4.561 0.238 -9.630 1.00 89.25 78 HIS A C 1
ATOM 564 O O . HIS A 1 78 ? -5.735 -0.110 -9.511 1.00 89.25 78 HIS A O 1
ATOM 570 N N . ILE A 1 79 ? -3.571 -0.635 -9.838 1.00 89.44 79 ILE A N 1
ATOM 571 C CA . ILE A 1 79 ? -3.791 -2.083 -9.968 1.00 89.44 79 ILE A CA 1
ATOM 572 C C . ILE A 1 79 ? -4.364 -2.656 -8.660 1.00 89.44 79 ILE A C 1
ATOM 574 O O . ILE A 1 79 ? -5.377 -3.355 -8.692 1.00 89.44 79 ILE A O 1
ATOM 578 N N . ALA A 1 80 ? -3.791 -2.292 -7.508 1.00 88.94 80 ALA A N 1
ATOM 579 C CA . ALA A 1 80 ? -4.280 -2.710 -6.193 1.00 88.94 80 ALA A CA 1
ATOM 580 C C . ALA A 1 80 ? -5.740 -2.296 -5.950 1.00 88.94 80 ALA A C 1
ATOM 582 O O . ALA A 1 80 ? -6.526 -3.067 -5.411 1.00 88.94 80 ALA A O 1
ATOM 583 N N . SER A 1 81 ? -6.138 -1.100 -6.396 1.00 85.75 81 SER A N 1
ATOM 584 C CA . SER A 1 81 ? -7.517 -0.620 -6.230 1.00 85.75 81 SER A CA 1
ATOM 585 C C . SER A 1 81 ? -8.564 -1.420 -7.014 1.00 85.75 81 SER A C 1
ATOM 587 O O . SER A 1 81 ? -9.757 -1.291 -6.740 1.00 85.75 81 SER A O 1
ATOM 589 N N . ALA A 1 82 ? -8.135 -2.217 -7.995 1.00 83.88 82 ALA A N 1
ATOM 590 C CA . ALA A 1 82 ? -9.008 -2.914 -8.930 1.00 83.88 82 ALA A CA 1
ATOM 591 C C . ALA A 1 82 ? -8.930 -4.448 -8.836 1.00 83.88 82 ALA A C 1
ATOM 593 O O . ALA A 1 82 ? -9.719 -5.118 -9.502 1.00 83.88 82 ALA A O 1
ATOM 594 N N . SER A 1 83 ? -8.002 -5.009 -8.053 1.00 84.19 83 SER A N 1
ATOM 595 C CA . SER A 1 83 ? -7.819 -6.459 -7.933 1.00 84.19 83 SER A CA 1
ATOM 596 C C . SER A 1 83 ? -7.335 -6.867 -6.543 1.00 84.19 83 SER A C 1
ATOM 598 O O . SER A 1 83 ? -6.266 -6.459 -6.094 1.00 84.19 83 SER A O 1
ATOM 600 N N . GLU A 1 84 ? -8.096 -7.741 -5.885 1.00 83.06 84 GLU A N 1
ATOM 601 C CA . GLU A 1 84 ? -7.703 -8.372 -4.618 1.00 83.06 84 GLU A CA 1
ATOM 602 C C . GLU A 1 84 ? -6.465 -9.264 -4.795 1.00 83.06 84 GLU A C 1
ATOM 604 O O . GLU A 1 84 ? -5.535 -9.205 -3.996 1.00 83.06 84 GLU A O 1
ATOM 609 N N . LYS A 1 85 ? -6.374 -9.995 -5.915 1.00 84.31 85 LYS A N 1
ATOM 610 C CA . LYS A 1 85 ? -5.189 -10.794 -6.270 1.00 84.31 85 LYS A CA 1
ATOM 611 C C . LYS A 1 85 ? -3.923 -9.932 -6.343 1.00 84.31 85 LYS A C 1
ATOM 613 O O . LYS A 1 85 ? -2.852 -10.375 -5.928 1.00 84.31 85 LYS A O 1
ATOM 618 N N . ALA A 1 86 ? -4.038 -8.698 -6.841 1.00 88.69 86 ALA A N 1
ATOM 619 C CA . ALA A 1 86 ? -2.923 -7.754 -6.850 1.00 88.69 86 ALA A CA 1
ATOM 620 C C . ALA A 1 86 ? -2.507 -7.322 -5.442 1.00 88.69 86 ALA A C 1
ATOM 622 O O . ALA A 1 86 ? -1.314 -7.207 -5.168 1.00 88.69 86 ALA A O 1
ATOM 623 N N . VAL A 1 87 ? -3.479 -7.092 -4.558 1.00 88.50 87 VAL A N 1
ATOM 624 C CA . VAL A 1 87 ? -3.220 -6.750 -3.156 1.00 88.50 87 VAL A CA 1
ATOM 625 C C . VAL A 1 87 ? -2.480 -7.883 -2.452 1.00 88.50 87 VAL A C 1
ATOM 627 O O . VAL A 1 87 ? -1.435 -7.618 -1.860 1.00 88.50 87 VAL A O 1
ATOM 630 N N . ASN A 1 88 ? -2.936 -9.131 -2.586 1.00 87.44 88 ASN A N 1
ATOM 631 C CA . ASN A 1 88 ? -2.254 -10.282 -1.980 1.00 87.44 88 ASN A CA 1
ATOM 632 C C . ASN A 1 88 ? -0.825 -10.422 -2.523 1.00 87.44 88 ASN A C 1
ATOM 634 O O . ASN A 1 88 ? 0.120 -10.516 -1.750 1.00 87.44 88 ASN A O 1
ATOM 638 N N . SER A 1 89 ? -0.643 -10.281 -3.842 1.00 90.81 89 SER A N 1
ATOM 639 C CA . SER A 1 89 ? 0.694 -10.309 -4.459 1.00 90.81 89 SER A CA 1
ATOM 640 C C . SER A 1 89 ? 1.623 -9.222 -3.896 1.00 90.81 89 SER A C 1
ATOM 642 O O . SER A 1 89 ? 2.814 -9.452 -3.704 1.00 90.81 89 SER A O 1
ATOM 644 N N . LEU A 1 90 ? 1.101 -8.022 -3.620 1.00 93.06 90 LEU A N 1
ATOM 645 C CA . LEU A 1 90 ? 1.875 -6.935 -3.014 1.00 93.06 90 LEU A CA 1
ATOM 646 C C . LEU A 1 90 ? 2.281 -7.250 -1.568 1.00 93.06 90 LEU A C 1
ATOM 648 O O . LEU A 1 90 ? 3.411 -6.949 -1.175 1.00 93.06 90 LEU A O 1
ATOM 652 N N . PHE A 1 91 ? 1.388 -7.854 -0.783 1.00 90.44 91 PHE A N 1
ATOM 653 C CA . PHE A 1 91 ? 1.701 -8.303 0.574 1.00 90.44 91 PHE A CA 1
ATOM 654 C C . PHE A 1 91 ? 2.752 -9.420 0.579 1.00 90.44 91 PHE A C 1
ATOM 656 O O . PHE A 1 91 ? 3.731 -9.315 1.320 1.00 90.44 91 PHE A O 1
ATOM 663 N N . ASP A 1 92 ? 2.624 -10.407 -0.309 1.00 90.69 92 ASP A N 1
ATOM 664 C CA . ASP A 1 92 ? 3.601 -11.492 -0.481 1.00 90.69 92 ASP A CA 1
ATOM 665 C C . ASP A 1 92 ? 4.994 -10.969 -0.867 1.00 90.69 92 ASP A C 1
ATOM 667 O O . ASP A 1 92 ? 6.016 -11.493 -0.420 1.00 90.69 92 ASP A O 1
ATOM 671 N N . LEU A 1 93 ? 5.047 -9.892 -1.656 1.00 92.94 93 LEU A N 1
ATOM 672 C CA . LEU A 1 93 ? 6.283 -9.207 -2.047 1.00 92.94 93 LEU A CA 1
ATOM 673 C C . LEU A 1 93 ? 6.814 -8.227 -0.982 1.00 92.94 93 LEU A C 1
ATOM 675 O O . LEU A 1 93 ? 7.803 -7.534 -1.227 1.00 92.94 93 LEU A O 1
ATOM 679 N N . GLY A 1 94 ? 6.186 -8.140 0.194 1.00 91.75 94 GLY A N 1
ATOM 680 C CA . GLY A 1 94 ? 6.678 -7.332 1.311 1.00 91.75 94 GLY A CA 1
ATOM 681 C C . GLY A 1 94 ? 6.444 -5.823 1.166 1.00 91.75 94 GLY A C 1
ATOM 682 O O . GLY A 1 94 ? 7.226 -5.023 1.690 1.00 91.75 94 GLY A O 1
ATOM 683 N N . VAL A 1 95 ? 5.362 -5.400 0.494 1.00 92.31 95 VAL A N 1
ATOM 684 C CA . VAL A 1 95 ? 5.034 -3.971 0.290 1.00 92.31 95 VAL A CA 1
ATOM 685 C C . VAL A 1 95 ? 5.001 -3.170 1.595 1.00 92.31 95 VAL A C 1
ATOM 687 O O . VAL A 1 95 ? 5.412 -2.011 1.621 1.00 92.31 95 VAL A O 1
ATOM 690 N N . CYS A 1 96 ? 4.574 -3.779 2.704 1.00 89.94 96 CYS A N 1
ATOM 691 C CA . CYS A 1 96 ? 4.508 -3.100 3.993 1.00 89.94 96 CYS A CA 1
ATOM 692 C C . CYS A 1 96 ? 5.888 -2.670 4.498 1.00 89.94 96 CYS A C 1
ATOM 694 O O . CYS A 1 96 ? 6.050 -1.541 4.962 1.00 89.94 96 CYS A O 1
ATOM 696 N N . ASP A 1 97 ? 6.895 -3.534 4.383 1.00 90.75 97 ASP A N 1
ATOM 697 C CA . ASP A 1 97 ? 8.251 -3.219 4.831 1.00 90.75 97 ASP A CA 1
ATOM 698 C C . ASP A 1 97 ? 8.916 -2.178 3.934 1.00 90.75 97 ASP A C 1
ATOM 700 O O . ASP A 1 97 ? 9.596 -1.277 4.436 1.00 90.75 97 ASP A O 1
ATOM 704 N N . LEU A 1 98 ? 8.653 -2.234 2.628 1.00 93.06 98 LEU A N 1
ATOM 705 C CA . LEU A 1 98 ? 9.067 -1.197 1.687 1.00 93.06 98 LEU A CA 1
ATOM 706 C C . LEU A 1 98 ? 8.467 0.169 2.065 1.00 93.06 98 LEU A C 1
ATOM 708 O O . LEU A 1 98 ? 9.194 1.153 2.224 1.00 93.06 98 LEU A O 1
ATOM 712 N N . LEU A 1 99 ? 7.151 0.228 2.286 1.00 92.12 99 LEU A N 1
ATOM 713 C CA . LEU A 1 99 ? 6.449 1.454 2.674 1.00 92.12 99 LEU A CA 1
ATOM 714 C C . LEU A 1 99 ? 6.973 2.020 3.999 1.00 92.12 99 LEU A C 1
ATOM 716 O O . LEU A 1 99 ? 7.178 3.231 4.104 1.00 92.12 99 LEU A O 1
ATOM 720 N N . LYS A 1 100 ? 7.264 1.172 4.995 1.00 89.50 100 LYS A N 1
ATOM 721 C CA . LYS A 1 100 ? 7.889 1.615 6.254 1.00 89.50 100 LYS A CA 1
ATOM 722 C C . LYS A 1 100 ? 9.247 2.265 6.027 1.00 89.50 100 LYS A C 1
ATOM 724 O O . LYS A 1 100 ? 9.521 3.313 6.619 1.00 89.50 100 LYS A O 1
ATOM 729 N N . GLN A 1 101 ? 10.098 1.656 5.202 1.00 91.50 101 GLN A N 1
ATOM 730 C CA . GLN A 1 101 ? 11.427 2.189 4.896 1.00 91.50 101 GLN A CA 1
ATOM 731 C C . GLN A 1 101 ? 11.319 3.562 4.225 1.00 91.50 101 GLN A C 1
ATOM 733 O O . GLN A 1 101 ? 11.970 4.517 4.660 1.00 91.50 101 GLN A O 1
ATOM 738 N N . MET A 1 102 ? 10.431 3.686 3.237 1.00 91.31 102 MET A N 1
ATOM 739 C CA . MET A 1 102 ? 10.193 4.936 2.519 1.00 91.31 102 MET A CA 1
ATOM 740 C C . MET A 1 102 ? 9.618 6.023 3.432 1.00 91.31 102 MET A C 1
ATOM 742 O O . MET A 1 102 ? 10.143 7.136 3.462 1.00 91.31 102 MET A O 1
ATOM 746 N N . ILE A 1 103 ? 8.594 5.713 4.237 1.00 88.31 103 ILE A N 1
ATOM 747 C CA . ILE A 1 103 ? 8.009 6.673 5.187 1.00 88.31 103 ILE A CA 1
ATOM 748 C C . ILE A 1 103 ? 9.059 7.127 6.201 1.00 88.31 103 ILE A C 1
ATOM 750 O O . ILE A 1 103 ? 9.185 8.324 6.452 1.00 88.31 103 ILE A O 1
ATOM 754 N N . THR A 1 104 ? 9.847 6.203 6.754 1.00 88.25 104 THR A N 1
ATOM 755 C CA . THR A 1 104 ? 10.908 6.531 7.720 1.00 88.25 104 THR A CA 1
ATOM 756 C C . THR A 1 104 ? 11.949 7.466 7.111 1.00 88.25 104 THR A C 1
ATOM 758 O O . THR A 1 104 ? 12.400 8.407 7.766 1.00 88.25 104 THR A O 1
ATOM 761 N N . TYR A 1 105 ? 12.323 7.228 5.855 1.00 89.25 105 TYR A N 1
ATOM 762 C CA . TYR A 1 105 ? 13.273 8.064 5.136 1.00 89.25 105 TYR A CA 1
ATOM 763 C C . TYR A 1 105 ? 12.704 9.453 4.830 1.00 89.25 105 TYR A C 1
ATOM 765 O O . TYR A 1 105 ? 13.314 10.457 5.199 1.00 89.25 105 TYR A O 1
ATOM 773 N N . TYR A 1 106 ? 11.519 9.535 4.220 1.00 86.88 106 TYR A N 1
ATOM 774 C CA . TYR A 1 106 ? 10.929 10.818 3.831 1.00 86.88 106 TYR A CA 1
ATOM 775 C C . TYR A 1 106 ? 10.446 11.643 5.025 1.00 86.88 106 TYR A C 1
ATOM 777 O O . TYR A 1 106 ? 10.496 12.866 4.955 1.00 86.88 106 TYR A O 1
ATOM 785 N N . SER A 1 107 ? 10.101 11.016 6.154 1.00 82.19 107 SER A N 1
ATOM 786 C CA . SER A 1 107 ? 9.801 11.729 7.409 1.00 82.19 107 SER A CA 1
ATOM 787 C C . SER A 1 107 ? 11.004 12.488 7.974 1.00 82.19 107 SER A C 1
ATOM 789 O O . SER A 1 107 ? 10.829 13.411 8.765 1.00 82.19 107 SER A O 1
ATOM 791 N N . ARG A 1 108 ? 12.230 12.110 7.588 1.00 81.50 108 ARG A N 1
ATOM 792 C CA . ARG A 1 108 ? 13.468 12.807 7.975 1.00 81.50 108 ARG A CA 1
ATOM 793 C C . ARG A 1 108 ? 13.905 13.854 6.950 1.00 81.50 108 ARG A C 1
ATOM 795 O O . ARG A 1 108 ? 14.813 14.626 7.238 1.00 81.50 108 ARG A O 1
ATOM 802 N N . SER A 1 109 ? 13.293 13.873 5.768 1.00 78.31 109 SER A N 1
ATOM 803 C CA . SER A 1 109 ? 13.627 14.813 4.701 1.00 78.31 109 SER A CA 1
ATOM 804 C C . SER A 1 109 ? 12.729 16.049 4.762 1.00 78.31 109 SER A C 1
ATOM 806 O O . SER A 1 109 ? 11.506 15.938 4.809 1.00 78.31 109 SER A O 1
ATOM 808 N N . HIS A 1 110 ? 13.323 17.242 4.693 1.00 59.75 110 HIS A N 1
ATOM 809 C CA . HIS A 1 110 ? 12.582 18.509 4.685 1.00 59.75 110 HIS A CA 1
ATOM 810 C C . HIS A 1 110 ? 11.707 18.713 3.430 1.00 59.75 110 HIS A C 1
ATOM 812 O O . HIS A 1 110 ? 10.788 19.523 3.472 1.00 59.75 110 HIS A O 1
ATOM 818 N N . SER A 1 111 ? 11.950 17.968 2.344 1.00 65.19 111 SER A N 1
ATOM 819 C CA . SER A 1 111 ? 11.166 17.992 1.095 1.00 65.19 111 SER A CA 1
ATOM 820 C C . SER A 1 111 ? 10.239 16.776 0.928 1.00 65.19 111 SER A C 1
ATOM 822 O O . SER A 1 111 ? 9.759 16.492 -0.166 1.00 65.19 111 SER A O 1
ATOM 824 N N . GLY A 1 112 ? 10.008 16.011 2.000 1.00 69.31 112 GLY A N 1
ATOM 825 C CA . GLY A 1 112 ? 9.307 14.727 1.940 1.00 69.31 112 GLY A CA 1
ATOM 826 C C . GLY A 1 112 ? 7.778 14.786 1.963 1.00 69.31 112 GLY A C 1
ATOM 827 O O . GLY A 1 112 ? 7.165 13.726 1.878 1.00 69.31 112 GLY A O 1
ATOM 828 N N . SER A 1 113 ? 7.145 15.959 2.095 1.00 76.75 113 SER A N 1
ATOM 829 C CA . SER A 1 113 ? 5.689 16.065 2.320 1.00 76.75 113 SER A CA 1
ATOM 830 C C . SER A 1 113 ? 4.863 15.379 1.236 1.00 76.75 113 SER A C 1
ATOM 832 O O . SER A 1 113 ? 3.966 14.598 1.549 1.00 76.75 113 SER A O 1
ATOM 834 N N . ASP A 1 114 ? 5.213 15.613 -0.025 1.00 82.75 114 ASP A N 1
ATOM 835 C CA . ASP A 1 114 ? 4.427 15.156 -1.173 1.00 82.75 114 ASP A CA 1
ATOM 836 C C . ASP A 1 114 ? 4.611 13.645 -1.373 1.00 82.75 114 ASP A C 1
ATOM 838 O O . ASP A 1 114 ? 3.664 12.906 -1.650 1.00 82.75 114 ASP A O 1
ATOM 842 N N . LYS A 1 115 ? 5.834 13.157 -1.122 1.00 86.31 115 LYS A N 1
ATOM 843 C CA . LYS A 1 115 ? 6.154 11.723 -1.136 1.00 86.31 115 LYS A CA 1
ATOM 844 C C . LYS A 1 115 ? 5.444 10.999 0.016 1.00 86.31 115 LYS A C 1
ATOM 846 O O . LYS A 1 115 ? 4.901 9.919 -0.191 1.00 86.31 115 LYS A O 1
ATOM 851 N N . LEU A 1 116 ? 5.363 11.599 1.205 1.00 86.00 116 LEU A N 1
ATOM 852 C CA . LEU A 1 116 ? 4.604 11.045 2.334 1.00 86.00 116 LEU A CA 1
ATOM 853 C C . LEU A 1 116 ? 3.097 11.001 2.061 1.00 86.00 116 LEU A C 1
ATOM 855 O O . LEU A 1 116 ? 2.464 9.996 2.381 1.00 86.00 116 LEU A O 1
ATOM 859 N N . GLU A 1 117 ? 2.520 12.044 1.457 1.00 85.75 117 GLU A N 1
ATOM 860 C CA . GLU A 1 117 ? 1.103 12.045 1.074 1.00 85.75 117 GLU A CA 1
ATOM 861 C C . GLU A 1 117 ? 0.788 10.907 0.097 1.00 85.75 117 GLU A C 1
ATOM 863 O O . GLU A 1 117 ? -0.192 10.183 0.290 1.00 85.75 117 GLU A O 1
ATOM 868 N N . MET A 1 118 ? 1.654 10.689 -0.892 1.00 88.81 118 MET A N 1
ATOM 869 C CA . MET A 1 118 ? 1.514 9.596 -1.850 1.00 88.81 118 MET A CA 1
ATOM 870 C C . MET A 1 118 ? 1.613 8.214 -1.194 1.00 88.81 118 MET A C 1
ATOM 872 O O . MET A 1 118 ? 0.819 7.327 -1.505 1.00 88.81 118 MET A O 1
ATOM 876 N N . LEU A 1 119 ? 2.549 8.024 -0.262 1.00 90.69 119 LEU A N 1
ATOM 877 C CA . LEU A 1 119 ? 2.702 6.757 0.461 1.00 90.69 119 LEU A CA 1
ATOM 878 C C . LEU A 1 119 ? 1.484 6.464 1.343 1.00 90.69 119 LEU A C 1
ATOM 880 O O . LEU A 1 119 ? 0.984 5.340 1.348 1.00 90.69 119 LEU A O 1
ATOM 884 N N . VAL A 1 120 ? 0.958 7.478 2.038 1.00 88.38 120 VAL A N 1
ATOM 885 C CA . VAL A 1 120 ? -0.285 7.347 2.815 1.00 88.38 120 VAL A CA 1
ATOM 886 C C . VAL A 1 120 ? -1.471 7.049 1.899 1.00 88.38 120 VAL A C 1
ATOM 888 O O . VAL A 1 120 ? -2.332 6.246 2.258 1.00 88.38 120 VAL A O 1
ATOM 891 N N . GLU A 1 121 ? -1.524 7.649 0.707 1.00 89.00 121 GLU A N 1
ATOM 892 C CA . GLU A 1 121 ? -2.541 7.309 -0.287 1.00 89.00 121 GLU A CA 1
ATOM 893 C C . GLU A 1 121 ? -2.454 5.849 -0.715 1.00 89.00 121 GLU A C 1
ATOM 895 O O . GLU A 1 121 ? -3.481 5.178 -0.789 1.00 89.00 121 GLU A O 1
ATOM 900 N N . PHE A 1 122 ? -1.249 5.353 -0.984 1.00 91.81 122 PHE A N 1
ATOM 901 C CA . PHE A 1 122 ? -1.071 3.975 -1.411 1.00 91.81 122 PHE A CA 1
ATOM 902 C C . PHE A 1 122 ? -1.495 2.993 -0.311 1.00 91.81 122 PHE A C 1
ATOM 904 O O . PHE A 1 122 ? -2.284 2.091 -0.588 1.00 91.81 122 PHE A O 1
ATOM 911 N N . ILE A 1 123 ? -1.105 3.235 0.946 1.00 89.69 123 ILE A N 1
ATOM 912 C CA . ILE A 1 123 ? -1.570 2.440 2.099 1.00 89.69 123 ILE A CA 1
ATOM 913 C C . ILE A 1 123 ? -3.096 2.449 2.192 1.00 89.69 123 ILE A C 1
ATOM 915 O O . ILE A 1 123 ? -3.723 1.402 2.342 1.00 89.69 123 ILE A O 1
ATOM 919 N N . TYR A 1 124 ? -3.708 3.626 2.065 1.00 86.50 124 TYR A N 1
ATOM 920 C CA . TYR A 1 124 ? -5.160 3.756 2.089 1.00 86.50 124 TYR A CA 1
ATOM 921 C C . TYR A 1 124 ? -5.845 2.937 0.984 1.00 86.50 124 TYR A C 1
ATOM 923 O O . TYR A 1 124 ? -6.919 2.383 1.214 1.00 86.50 124 TYR A O 1
ATOM 931 N N . GLN A 1 125 ? -5.230 2.811 -0.193 1.00 87.25 125 GLN A N 1
ATOM 932 C CA . GLN A 1 125 ? -5.780 1.995 -1.276 1.00 87.25 125 GLN A CA 1
ATOM 933 C C . GLN A 1 125 ? -5.572 0.495 -1.069 1.00 87.25 125 GLN A C 1
ATOM 935 O O . GLN A 1 125 ? -6.490 -0.258 -1.371 1.00 87.25 125 GLN A O 1
ATOM 940 N N . LEU A 1 126 ? -4.446 0.056 -0.493 1.00 86.56 126 LEU A N 1
ATOM 941 C CA . LEU A 1 126 ? -4.243 -1.353 -0.110 1.00 86.56 126 LEU A CA 1
ATOM 942 C C . LEU A 1 126 ? -5.323 -1.844 0.866 1.00 86.56 126 LEU A C 1
ATOM 944 O O . LEU A 1 126 ? -5.698 -3.010 0.858 1.00 86.56 126 LEU A O 1
ATOM 948 N N . MET A 1 127 ? -5.862 -0.932 1.674 1.00 77.81 127 MET A N 1
ATOM 949 C CA . MET A 1 127 ? -6.896 -1.222 2.661 1.00 77.81 127 MET A CA 1
ATOM 950 C C . MET A 1 127 ? -8.320 -1.332 2.117 1.00 77.81 127 MET A C 1
ATOM 952 O O . MET A 1 127 ? -9.171 -1.919 2.783 1.00 77.81 127 MET A O 1
ATOM 956 N N . ARG A 1 128 ? -8.625 -0.750 0.953 1.00 73.44 128 ARG A N 1
ATOM 957 C CA . ARG A 1 128 ? -10.001 -0.760 0.428 1.00 73.44 128 ARG A CA 1
ATOM 958 C C . ARG A 1 128 ? -10.473 -2.156 0.006 1.00 73.44 128 ARG A C 1
ATOM 960 O O . ARG A 1 128 ? -11.582 -2.512 0.398 1.00 73.44 128 ARG A O 1
ATOM 967 N N . PRO A 1 129 ? -9.681 -2.951 -0.737 1.00 62.47 129 PRO A N 1
ATOM 968 C CA . PRO A 1 129 ? -10.080 -4.306 -1.114 1.00 62.47 129 PRO A CA 1
ATOM 969 C C . PRO A 1 129 ? -10.287 -5.215 0.101 1.00 62.47 129 PRO A C 1
ATOM 971 O O . PRO A 1 129 ? -11.226 -6.002 0.114 1.00 62.47 129 PRO A O 1
ATOM 974 N N . LEU A 1 130 ? -9.497 -5.014 1.163 1.00 61.06 130 LEU A N 1
ATOM 975 C CA . LEU A 1 130 ? -9.577 -5.776 2.413 1.00 61.06 130 LEU A CA 1
ATOM 976 C C . LEU A 1 130 ? -10.914 -5.609 3.162 1.00 61.06 130 LEU A C 1
ATOM 978 O O . LEU A 1 130 ? -11.274 -6.492 3.930 1.00 61.06 130 LEU A O 1
ATOM 982 N N . GLY A 1 131 ? -11.638 -4.499 2.973 1.00 55.66 131 GLY A N 1
ATOM 983 C CA . GLY A 1 131 ? -12.934 -4.245 3.625 1.00 55.66 131 GLY A CA 1
ATOM 984 C C . GLY A 1 131 ? -14.163 -4.542 2.758 1.00 55.66 131 GLY A C 1
ATOM 985 O O . GLY A 1 131 ? -15.287 -4.422 3.236 1.00 55.66 131 GLY A O 1
ATOM 986 N N . ALA A 1 132 ? -13.975 -4.882 1.477 1.00 52.84 132 ALA A N 1
ATOM 987 C CA . ALA A 1 132 ? -15.065 -5.080 0.517 1.00 52.84 132 ALA A CA 1
ATOM 988 C C . ALA A 1 132 ? -15.493 -6.551 0.361 1.00 52.84 132 ALA A C 1
ATOM 990 O O . ALA A 1 132 ? -16.542 -6.821 -0.231 1.00 52.84 132 ALA A O 1
ATOM 991 N N . SER A 1 133 ? -14.716 -7.505 0.885 1.00 49.03 133 SER A N 1
ATOM 992 C CA . SER A 1 133 ? -15.104 -8.912 0.896 1.00 49.03 133 SER A CA 1
ATOM 993 C C . SER A 1 133 ? -16.200 -9.115 1.947 1.00 49.03 133 SER A C 1
ATOM 995 O O . SER A 1 133 ? -15.962 -9.176 3.147 1.00 49.03 133 SER A O 1
ATOM 997 N N . GLY A 1 134 ? -17.453 -9.194 1.496 1.00 47.88 134 GLY A N 1
ATOM 998 C CA . GLY A 1 134 ? -18.620 -9.492 2.336 1.00 47.88 134 GLY A CA 1
ATOM 999 C C . GLY A 1 134 ? -18.640 -10.925 2.884 1.00 47.88 134 GLY A C 1
ATOM 1000 O O . GLY A 1 134 ? -19.690 -11.561 2.866 1.00 47.88 134 GLY A O 1
ATOM 1001 N N . GLN A 1 135 ? -17.498 -11.470 3.309 1.00 44.53 135 GLN A N 1
ATOM 1002 C CA . GLN A 1 135 ? -17.396 -12.821 3.839 1.00 44.53 135 GLN A CA 1
ATOM 1003 C C . GLN A 1 135 ? -17.324 -12.801 5.365 1.00 44.53 135 GLN A C 1
ATOM 1005 O O . GLN A 1 135 ? -16.370 -12.309 5.957 1.00 44.53 135 GLN A O 1
ATOM 1010 N N . GLU A 1 136 ? -18.322 -13.432 5.989 1.00 42.38 136 GLU A N 1
ATOM 1011 C CA . GLU A 1 136 ? -18.434 -13.718 7.430 1.00 42.38 136 GLU A CA 1
ATOM 1012 C C . GLU A 1 136 ? -17.295 -14.589 7.999 1.00 42.38 136 GLU A C 1
ATOM 1014 O O . GLU A 1 136 ? -17.309 -14.933 9.178 1.00 42.38 136 GLU A O 1
ATOM 1019 N N . ASN A 1 137 ? -16.273 -14.912 7.204 1.00 44.44 137 ASN A N 1
ATOM 1020 C CA . ASN A 1 137 ? -15.148 -15.739 7.609 1.00 44.44 137 ASN A CA 1
ATOM 1021 C C . ASN A 1 137 ? -13.850 -14.996 7.277 1.00 44.44 137 ASN A C 1
ATOM 1023 O O . ASN A 1 137 ? -13.334 -15.122 6.168 1.00 44.44 137 ASN A O 1
ATOM 1027 N N . ALA A 1 138 ? -13.314 -14.229 8.231 1.00 50.81 138 ALA A N 1
ATOM 1028 C CA . ALA A 1 138 ? -11.959 -13.693 8.129 1.00 50.81 138 ALA A CA 1
ATOM 1029 C C . ALA A 1 138 ? -10.984 -14.862 7.904 1.00 50.81 138 ALA A C 1
ATOM 1031 O O . ALA A 1 138 ? -10.768 -15.692 8.792 1.00 50.81 138 ALA A O 1
ATOM 1032 N N . THR A 1 139 ? -10.447 -14.978 6.692 1.00 57.91 139 THR A N 1
ATOM 1033 C CA . THR A 1 139 ? -9.474 -16.015 6.347 1.00 57.91 139 THR A CA 1
ATOM 1034 C C . THR A 1 139 ? -8.153 -15.743 7.068 1.00 57.91 139 THR A C 1
ATOM 1036 O O . THR A 1 139 ? -7.833 -14.614 7.442 1.00 57.91 139 THR A O 1
ATOM 1039 N N . THR A 1 140 ? -7.345 -16.782 7.282 1.00 58.19 140 THR A N 1
ATOM 1040 C CA . THR A 1 140 ? -6.008 -16.656 7.891 1.00 58.19 140 THR A CA 1
ATOM 1041 C C . THR A 1 140 ? -5.114 -15.650 7.149 1.00 58.19 140 THR A C 1
ATOM 1043 O O . THR A 1 140 ? -4.314 -14.964 7.776 1.00 58.19 140 THR A O 1
ATOM 1046 N N . GLU A 1 141 ? -5.293 -15.531 5.833 1.00 62.81 141 GLU A N 1
ATOM 1047 C CA . GLU A 1 141 ? -4.565 -14.616 4.945 1.00 62.81 141 GLU A CA 1
ATOM 1048 C C . GLU A 1 141 ? -4.907 -13.143 5.228 1.00 62.81 141 GLU A C 1
ATOM 1050 O O . GLU A 1 141 ? -4.012 -12.316 5.391 1.00 62.81 141 GLU A O 1
ATOM 1055 N N . GLN A 1 142 ? -6.193 -12.835 5.437 1.00 67.25 142 GLN A N 1
ATOM 1056 C CA . GLN A 1 142 ? -6.651 -11.503 5.840 1.00 67.25 142 GLN A CA 1
ATOM 1057 C C . GLN A 1 142 ? -6.004 -11.053 7.157 1.00 67.25 142 GLN A C 1
ATOM 1059 O O . GLN A 1 142 ? -5.554 -9.914 7.281 1.00 67.25 142 GLN A O 1
ATOM 1064 N N . ASN A 1 143 ? -5.914 -11.959 8.133 1.00 65.75 143 ASN A N 1
ATOM 1065 C CA . ASN A 1 143 ? -5.298 -11.669 9.429 1.00 65.75 143 ASN A CA 1
ATOM 1066 C C . ASN A 1 143 ? -3.790 -11.393 9.298 1.00 65.75 143 ASN A C 1
ATOM 1068 O O . ASN A 1 143 ? -3.287 -10.463 9.924 1.00 65.75 143 ASN A O 1
ATOM 1072 N N . ALA A 1 144 ? -3.080 -12.122 8.429 1.00 73.69 144 ALA A N 1
ATOM 1073 C CA . ALA A 1 144 ? -1.663 -11.869 8.167 1.00 73.69 144 ALA A CA 1
ATOM 1074 C C . ALA A 1 144 ? -1.424 -10.489 7.524 1.00 73.69 144 ALA A C 1
ATOM 1076 O O . ALA A 1 144 ? -0.482 -9.784 7.894 1.00 73.69 144 ALA A O 1
ATOM 1077 N N . HIS A 1 145 ? -2.297 -10.061 6.605 1.00 78.25 145 HIS A N 1
ATOM 1078 C CA . HIS A 1 145 ? -2.226 -8.720 6.012 1.00 78.25 145 HIS A CA 1
ATOM 1079 C C . HIS A 1 145 ? -2.472 -7.616 7.046 1.00 78.25 145 HIS A C 1
ATOM 1081 O O . HIS A 1 145 ? -1.809 -6.577 7.011 1.00 78.25 145 HIS A O 1
ATOM 1087 N N . ILE A 1 146 ? -3.389 -7.842 7.992 1.00 71.81 146 ILE A N 1
ATOM 1088 C CA . ILE A 1 146 ? -3.666 -6.904 9.087 1.00 71.81 146 ILE A CA 1
ATOM 1089 C C . ILE A 1 146 ? -2.444 -6.758 9.993 1.00 71.81 146 ILE A C 1
ATOM 1091 O O . ILE A 1 146 ? -2.057 -5.625 10.281 1.00 71.81 146 ILE A O 1
ATOM 1095 N N . ASP A 1 147 ? -1.786 -7.858 10.365 1.00 75.12 147 ASP A N 1
ATOM 1096 C CA . ASP A 1 147 ? -0.557 -7.817 11.170 1.00 75.12 147 ASP A CA 1
ATOM 1097 C C . ASP A 1 147 ? 0.554 -7.021 10.455 1.00 75.12 147 ASP A C 1
ATOM 1099 O O . ASP A 1 147 ? 1.213 -6.152 11.046 1.00 75.12 147 ASP A O 1
ATOM 1103 N N . GLN A 1 148 ? 0.723 -7.244 9.146 1.00 80.88 148 GLN A N 1
ATOM 1104 C CA . GLN A 1 148 ? 1.672 -6.487 8.328 1.00 80.88 148 GLN A CA 1
ATOM 1105 C C . GLN A 1 148 ? 1.301 -4.997 8.217 1.00 80.88 148 GLN A C 1
ATOM 1107 O O . GLN A 1 148 ? 2.173 -4.141 8.377 1.00 80.88 148 GLN A O 1
ATOM 1112 N N . LEU A 1 149 ? 0.032 -4.641 8.011 1.00 76.56 149 LEU A N 1
ATOM 1113 C CA . LEU A 1 149 ? -0.410 -3.240 7.950 1.00 76.56 149 LEU A CA 1
ATOM 1114 C C . LEU A 1 149 ? -0.270 -2.525 9.291 1.00 76.56 149 LEU A C 1
ATOM 1116 O O . LEU A 1 149 ? 0.141 -1.362 9.359 1.00 76.56 149 LEU A O 1
ATOM 1120 N N . ALA A 1 150 ? -0.586 -3.219 10.373 1.00 74.06 150 ALA A N 1
ATOM 1121 C CA . ALA A 1 150 ? -0.550 -2.659 11.705 1.00 74.06 150 ALA A CA 1
ATOM 1122 C C . ALA A 1 150 ? 0.864 -2.268 12.138 1.00 74.06 150 ALA A C 1
ATOM 1124 O O . ALA A 1 150 ? 1.060 -1.250 12.802 1.00 74.06 150 ALA A O 1
ATOM 1125 N N . SER A 1 151 ? 1.874 -2.987 11.657 1.00 78.56 151 SER A N 1
ATOM 1126 C CA . SER A 1 151 ? 3.269 -2.596 11.855 1.00 78.56 151 SER A CA 1
ATOM 1127 C C . SER A 1 151 ? 3.655 -1.265 11.169 1.00 78.56 151 SER A C 1
ATOM 1129 O O . SER A 1 151 ? 4.708 -0.702 11.474 1.00 78.56 151 SER A O 1
ATOM 1131 N N . ILE A 1 152 ? 2.809 -0.715 10.284 1.00 80.69 152 ILE A N 1
ATOM 1132 C CA . ILE A 1 152 ? 2.950 0.633 9.697 1.00 80.69 152 ILE A CA 1
ATOM 1133 C C . ILE A 1 152 ? 2.154 1.686 10.493 1.00 80.69 152 ILE A C 1
ATOM 1135 O O . ILE A 1 152 ? 2.443 2.879 10.392 1.00 80.69 152 ILE A O 1
ATOM 1139 N N . VAL A 1 153 ? 1.188 1.293 11.333 1.00 82.44 153 VAL A N 1
ATOM 1140 C CA . VAL A 1 153 ? 0.277 2.224 12.030 1.00 82.44 153 VAL A CA 1
ATOM 1141 C C . VAL A 1 153 ? 1.032 3.256 12.856 1.00 82.44 153 VAL A C 1
ATOM 1143 O O . VAL A 1 153 ? 0.708 4.438 12.781 1.00 82.44 153 VAL A O 1
ATOM 1146 N N . THR A 1 154 ? 2.084 2.862 13.573 1.00 82.38 154 THR A N 1
ATOM 1147 C CA . THR A 1 154 ? 2.914 3.802 14.345 1.00 82.38 154 THR A CA 1
ATOM 1148 C C . THR A 1 154 ? 3.547 4.888 13.467 1.00 82.38 154 THR A C 1
ATOM 1150 O O . THR A 1 154 ? 3.642 6.044 13.878 1.00 82.38 154 THR A O 1
ATOM 1153 N N . LEU A 1 155 ? 3.939 4.557 12.234 1.00 80.81 155 LEU A N 1
ATOM 1154 C CA . LEU A 1 155 ? 4.478 5.540 11.292 1.00 80.81 155 LEU A CA 1
ATOM 1155 C C . LEU A 1 155 ? 3.374 6.462 10.764 1.00 80.81 155 LEU A C 1
ATOM 1157 O O . LEU A 1 155 ? 3.564 7.673 10.681 1.00 80.81 155 LEU A O 1
ATOM 1161 N N . ILE A 1 156 ? 2.195 5.915 10.469 1.00 80.50 156 ILE A N 1
ATOM 1162 C CA . ILE A 1 156 ? 1.038 6.677 9.973 1.00 80.50 156 ILE A CA 1
ATOM 1163 C C . ILE A 1 156 ? 0.526 7.656 11.038 1.00 80.50 156 ILE A C 1
ATOM 1165 O O . ILE A 1 156 ? 0.212 8.808 10.718 1.00 80.50 156 ILE A O 1
ATOM 1169 N N . THR A 1 157 ? 0.480 7.241 12.310 1.00 82.69 157 THR A N 1
ATOM 1170 C CA . THR A 1 157 ? 0.109 8.131 13.419 1.00 82.69 157 THR A CA 1
ATOM 1171 C C . THR A 1 157 ? 1.135 9.245 13.596 1.00 82.69 157 THR A C 1
ATOM 1173 O O . THR A 1 157 ? 0.747 10.390 13.835 1.00 82.69 157 THR A O 1
ATOM 1176 N N . GLN A 1 158 ? 2.430 8.952 13.435 1.00 78.94 158 GLN A N 1
ATOM 1177 C CA . GLN A 1 158 ? 3.491 9.956 13.501 1.00 78.94 158 GLN A CA 1
ATOM 1178 C C . GLN A 1 158 ? 3.379 10.977 12.362 1.00 78.94 158 GLN A C 1
ATOM 1180 O O . GLN A 1 158 ? 3.355 12.178 12.634 1.00 78.94 158 GLN A O 1
ATOM 1185 N N . VAL A 1 159 ? 3.226 10.522 11.113 1.00 78.44 159 VAL A N 1
ATOM 1186 C CA . VAL A 1 159 ? 3.059 11.400 9.939 1.00 78.44 159 VAL A CA 1
ATOM 1187 C C . VAL A 1 159 ? 1.882 12.356 10.143 1.00 78.44 159 VAL A C 1
ATOM 1189 O O . VAL A 1 159 ? 2.014 13.566 9.958 1.00 78.44 159 VAL A O 1
ATOM 1192 N N . ALA A 1 160 ? 0.740 11.853 10.611 1.00 80.62 160 ALA A N 1
ATOM 1193 C CA . ALA A 1 160 ? -0.436 12.685 10.840 1.00 80.62 160 ALA A CA 1
ATOM 1194 C C . ALA A 1 160 ? -0.312 13.642 12.048 1.00 80.62 160 ALA A C 1
ATOM 1196 O O . ALA A 1 160 ? -0.940 14.710 12.045 1.00 80.62 160 ALA A O 1
ATOM 1197 N N . LYS A 1 161 ? 0.509 13.314 13.057 1.00 75.56 161 LYS A N 1
ATOM 1198 C CA . LYS A 1 161 ? 0.828 14.216 14.183 1.00 75.56 161 LYS A CA 1
ATOM 1199 C C . LYS A 1 161 ? 1.755 15.366 13.774 1.00 75.56 161 LYS A C 1
ATOM 1201 O O . LYS A 1 161 ? 1.636 16.451 14.336 1.00 75.56 161 LYS A O 1
ATOM 1206 N N . CYS A 1 162 ? 2.613 15.186 12.771 1.00 70.38 162 CYS A N 1
ATOM 1207 C CA . CYS A 1 162 ? 3.593 16.184 12.312 1.00 70.38 162 CYS A CA 1
ATOM 1208 C C . CYS A 1 162 ? 3.005 17.340 11.469 1.00 70.38 162 CYS A C 1
ATOM 1210 O O . CYS A 1 162 ? 3.698 17.913 10.635 1.00 70.38 162 CYS A O 1
ATOM 1212 N N . GLY A 1 163 ? 1.737 17.711 11.670 1.00 63.00 163 GLY A N 1
ATOM 1213 C CA . GLY A 1 163 ? 1.133 18.843 10.956 1.00 63.00 163 GLY A CA 1
ATOM 1214 C C . GLY A 1 163 ? 0.784 18.559 9.493 1.00 63.00 163 GLY A C 1
ATOM 1215 O O . GLY A 1 163 ? 0.631 19.496 8.715 1.00 63.00 163 GLY A O 1
ATOM 1216 N N . ALA A 1 164 ? 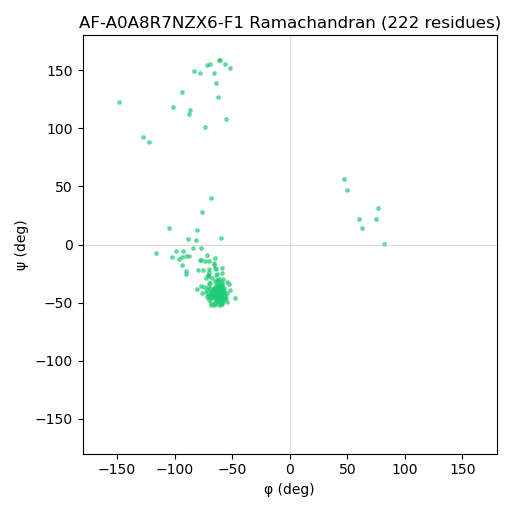0.617 17.286 9.122 1.00 68.00 164 ALA A N 1
ATOM 1217 C CA . ALA A 1 164 ? 0.216 16.903 7.773 1.00 68.00 164 ALA A CA 1
ATOM 1218 C C . ALA A 1 164 ? -1.110 17.558 7.336 1.00 68.00 164 ALA A C 1
ATOM 1220 O O . ALA A 1 164 ? -1.965 17.917 8.167 1.00 68.00 164 ALA A O 1
ATOM 1221 N N . LEU A 1 165 ? -1.274 17.678 6.013 1.00 76.81 165 LEU A N 1
ATOM 1222 C CA . LEU A 1 165 ? -2.476 18.195 5.361 1.00 76.81 165 LEU A CA 1
ATOM 1223 C C . LEU A 1 165 ? -3.735 17.474 5.861 1.00 76.81 165 LEU A C 1
ATOM 1225 O O . LEU A 1 165 ? -3.709 16.308 6.258 1.00 76.81 165 LEU A O 1
ATOM 1229 N N . SER A 1 166 ? -4.877 18.167 5.824 1.00 82.31 166 SER A N 1
ATOM 1230 C CA . SER A 1 166 ? -6.150 17.567 6.256 1.00 82.31 166 SER A CA 1
ATOM 1231 C C . SER A 1 166 ? -6.520 16.318 5.440 1.00 82.31 166 SER A C 1
ATOM 1233 O O . SER A 1 166 ? -7.121 15.403 5.995 1.00 82.31 166 SER A O 1
ATOM 1235 N N . SER A 1 167 ? -6.133 16.250 4.161 1.00 80.62 167 SER A N 1
ATOM 1236 C CA . SER A 1 167 ? -6.298 15.065 3.303 1.00 80.62 167 SER A CA 1
ATOM 1237 C C . SER A 1 167 ? -5.569 13.847 3.873 1.00 80.62 167 SER A C 1
ATOM 1239 O O . SER A 1 167 ? -6.171 12.788 4.058 1.00 80.62 167 SER A O 1
ATOM 1241 N N . VAL A 1 168 ? -4.290 14.021 4.211 1.00 83.19 168 VAL A N 1
ATOM 1242 C CA . VAL A 1 168 ? -3.427 12.985 4.787 1.00 83.19 168 VAL A CA 1
ATOM 1243 C C . VAL A 1 168 ? -3.994 12.512 6.119 1.00 83.19 168 VAL A C 1
ATOM 1245 O O . VAL A 1 168 ? -4.195 11.318 6.306 1.00 83.19 168 VAL A O 1
ATOM 1248 N N . CYS A 1 169 ? -4.349 13.428 7.021 1.00 86.94 169 CYS A N 1
ATOM 1249 C CA . CYS A 1 169 ? -4.893 13.050 8.326 1.00 86.94 169 CYS A CA 1
ATOM 1250 C C . CYS A 1 169 ? -6.223 12.305 8.236 1.00 86.94 169 CYS A C 1
ATOM 1252 O O . CYS A 1 169 ? -6.428 11.366 9.002 1.00 86.94 169 CYS A O 1
ATOM 1254 N N . TYR A 1 170 ? -7.100 12.694 7.306 1.00 87.69 170 TYR A N 1
ATOM 1255 C CA . TYR A 1 170 ? -8.335 11.959 7.044 1.00 87.69 170 TYR A CA 1
ATOM 1256 C C . TYR A 1 170 ? -8.043 10.528 6.565 1.00 87.69 170 TYR A C 1
ATOM 1258 O O . TYR A 1 170 ? -8.595 9.572 7.100 1.00 87.69 170 TYR A O 1
ATOM 1266 N N . ARG A 1 171 ? -7.124 10.354 5.611 1.00 87.25 171 ARG A N 1
ATOM 1267 C CA . ARG A 1 171 ? -6.739 9.021 5.119 1.00 87.25 171 ARG A CA 1
ATOM 1268 C C . ARG A 1 171 ? -6.106 8.165 6.215 1.00 87.25 171 ARG A C 1
ATOM 1270 O O . ARG A 1 171 ? -6.479 7.005 6.350 1.00 87.25 171 ARG A O 1
ATOM 1277 N N . CYS A 1 172 ? -5.234 8.744 7.041 1.00 87.94 172 CYS A N 1
ATOM 1278 C CA . CYS A 1 172 ? -4.641 8.070 8.196 1.00 87.94 172 CYS A CA 1
ATOM 1279 C C . CYS A 1 172 ? -5.704 7.536 9.167 1.00 87.94 172 CYS A C 1
ATOM 1281 O O . CYS A 1 172 ? -5.600 6.390 9.596 1.00 87.94 172 CYS A O 1
ATOM 1283 N N . ILE A 1 173 ? -6.725 8.334 9.517 1.00 88.56 173 ILE A N 1
ATOM 1284 C CA . ILE A 1 173 ? -7.766 7.868 10.447 1.00 88.56 173 ILE A CA 1
ATOM 1285 C C . ILE A 1 173 ? -8.670 6.805 9.823 1.00 88.56 173 ILE A C 1
ATOM 1287 O O . ILE A 1 173 ? -9.074 5.893 10.533 1.00 88.56 173 ILE A O 1
ATOM 1291 N N . VAL A 1 174 ? -8.945 6.862 8.515 1.00 87.44 174 VAL A N 1
ATOM 1292 C CA . VAL A 1 174 ? -9.707 5.791 7.852 1.00 87.44 174 VAL A CA 1
ATOM 1293 C C . VAL A 1 174 ? -8.901 4.491 7.805 1.00 87.44 174 VAL A C 1
ATOM 1295 O O . VAL A 1 174 ? -9.439 3.448 8.150 1.00 87.44 174 VAL A O 1
ATOM 1298 N N . VAL A 1 175 ? -7.608 4.549 7.462 1.00 85.88 175 VAL A N 1
ATOM 1299 C CA . VAL A 1 175 ? -6.704 3.382 7.525 1.00 85.88 175 VAL A CA 1
ATOM 1300 C C . VAL A 1 175 ? -6.730 2.757 8.918 1.00 85.88 175 VAL A C 1
ATOM 1302 O O . VAL A 1 175 ? -6.950 1.561 9.066 1.00 85.88 175 VAL A O 1
ATOM 1305 N N . ILE A 1 176 ? -6.564 3.576 9.957 1.00 86.44 176 ILE A N 1
ATOM 1306 C CA . ILE A 1 176 ? -6.576 3.095 11.342 1.00 86.44 176 ILE A CA 1
ATOM 1307 C C . ILE A 1 176 ? -7.944 2.523 11.717 1.00 86.44 176 ILE A C 1
ATOM 1309 O O . ILE A 1 176 ? -7.990 1.474 12.345 1.00 86.44 176 ILE A O 1
ATOM 1313 N N . GLY A 1 177 ? -9.041 3.165 11.314 1.00 85.88 177 GLY A N 1
ATOM 1314 C CA . GLY A 1 177 ? -10.395 2.668 11.553 1.00 85.88 177 GLY A CA 1
ATOM 1315 C C . GLY A 1 177 ? -10.626 1.286 10.957 1.00 85.88 177 GLY A C 1
ATOM 1316 O O . GLY A 1 177 ? -11.040 0.380 11.670 1.00 85.88 177 GLY A O 1
ATOM 1317 N N . ASN A 1 178 ? -10.247 1.093 9.696 1.00 81.88 178 ASN A N 1
ATOM 1318 C CA . ASN A 1 178 ? -10.377 -0.200 9.035 1.00 81.88 178 ASN A CA 1
ATOM 1319 C C . ASN A 1 178 ? -9.499 -1.274 9.704 1.00 81.88 178 ASN A C 1
ATOM 1321 O O . ASN A 1 178 ? -9.928 -2.414 9.846 1.00 81.88 178 ASN A O 1
ATOM 1325 N N . ILE A 1 179 ? -8.277 -0.930 10.141 1.00 80.75 179 ILE A N 1
ATOM 1326 C CA . ILE A 1 179 ? -7.431 -1.870 10.896 1.00 80.75 179 ILE A CA 1
ATOM 1327 C C . ILE A 1 179 ? -8.134 -2.250 12.194 1.00 80.75 179 ILE A C 1
ATOM 1329 O O . ILE A 1 179 ? -8.174 -3.427 12.531 1.00 80.75 179 ILE A O 1
ATOM 1333 N N . VAL A 1 180 ? -8.712 -1.278 12.903 1.00 83.38 180 VAL A N 1
ATOM 1334 C CA . VAL A 1 180 ? -9.422 -1.524 14.159 1.00 83.38 180 VAL A CA 1
ATOM 1335 C C . VAL A 1 180 ? -10.622 -2.451 13.961 1.00 83.38 180 VAL A C 1
ATOM 1337 O O . VAL A 1 180 ? -10.776 -3.396 14.727 1.00 83.38 180 VAL A O 1
ATOM 1340 N N . GLU A 1 181 ? -11.434 -2.217 12.931 1.00 81.12 181 GLU A N 1
ATOM 1341 C CA . GLU A 1 181 ? -12.618 -3.032 12.621 1.00 81.12 181 GLU A CA 1
ATOM 1342 C C . GLU A 1 181 ? -12.273 -4.482 12.271 1.00 81.12 181 GLU A C 1
ATOM 1344 O O . GLU A 1 181 ? -13.014 -5.395 12.626 1.00 81.12 181 GLU A O 1
ATOM 1349 N N . LEU A 1 182 ? -11.146 -4.696 11.591 1.00 77.31 182 LEU A N 1
ATOM 1350 C CA . LEU A 1 182 ? -10.725 -6.021 11.145 1.00 77.31 182 LEU A CA 1
ATOM 1351 C C . LEU A 1 182 ? -9.849 -6.760 12.177 1.00 77.31 182 LEU A C 1
ATOM 1353 O O . LEU A 1 182 ? -9.568 -7.945 12.014 1.00 77.31 182 LEU A O 1
ATOM 1357 N N . SER A 1 183 ? -9.400 -6.084 13.239 1.00 78.19 183 SER A N 1
ATOM 1358 C CA . SER A 1 183 ? -8.464 -6.638 14.223 1.00 78.19 183 SER A CA 1
ATOM 1359 C C . SER A 1 183 ? -9.137 -7.487 15.300 1.00 78.19 183 SER A C 1
ATOM 1361 O O . SER A 1 183 ? -10.242 -7.209 15.762 1.00 78.19 183 SER A O 1
ATOM 1363 N N . THR A 1 184 ? -8.408 -8.486 15.806 1.00 79.50 184 THR A N 1
ATOM 1364 C CA . THR A 1 184 ? -8.836 -9.234 16.999 1.00 79.50 184 THR A CA 1
ATOM 1365 C C . THR A 1 184 ? -8.699 -8.387 18.277 1.00 79.50 184 THR A C 1
ATOM 1367 O O . THR A 1 184 ? -7.822 -7.522 18.349 1.00 79.50 184 THR A O 1
ATOM 1370 N N . PRO A 1 185 ? -9.478 -8.654 19.345 1.00 79.06 185 PRO A N 1
ATOM 1371 C CA . PRO A 1 185 ? -9.377 -7.898 20.598 1.00 79.06 185 PRO A CA 1
ATOM 1372 C C . PRO A 1 185 ? -7.975 -7.916 21.226 1.00 79.06 185 PRO A C 1
ATOM 1374 O O . PRO A 1 185 ? -7.504 -6.899 21.732 1.00 79.06 185 PRO A O 1
ATOM 1377 N N . THR A 1 186 ? -7.277 -9.055 21.162 1.00 76.31 186 THR A N 1
ATOM 1378 C CA . THR A 1 186 ? -5.895 -9.184 21.655 1.00 76.31 186 THR A CA 1
ATOM 1379 C C . THR A 1 186 ? -4.948 -8.268 20.882 1.00 76.31 186 THR A C 1
ATOM 1381 O O . THR A 1 186 ? -4.116 -7.590 21.485 1.00 76.31 186 THR A O 1
ATOM 1384 N N . PHE A 1 187 ? -5.124 -8.203 19.562 1.00 76.00 187 PHE A N 1
ATOM 1385 C CA . PHE A 1 187 ? -4.338 -7.353 18.680 1.00 76.00 187 PHE A CA 1
ATOM 1386 C C . PHE A 1 187 ? -4.587 -5.861 18.935 1.00 76.00 187 PHE A C 1
ATOM 1388 O O . PHE A 1 187 ? -3.647 -5.073 19.017 1.00 76.00 187 PHE A O 1
ATOM 1395 N N . LEU A 1 188 ? -5.845 -5.466 19.156 1.00 79.88 188 LEU A N 1
ATOM 1396 C CA . LEU A 1 188 ? -6.209 -4.081 19.472 1.00 79.88 188 LEU A CA 1
ATOM 1397 C C . LEU A 1 188 ? -5.509 -3.559 20.731 1.00 79.88 188 LEU A C 1
ATOM 1399 O O . LEU A 1 188 ? -5.036 -2.421 20.747 1.00 79.88 188 LEU A O 1
ATOM 1403 N N . VAL A 1 189 ? -5.389 -4.392 21.770 1.00 80.38 189 VAL A N 1
ATOM 1404 C CA . VAL A 1 189 ? -4.680 -4.025 23.008 1.00 80.38 189 VAL A CA 1
ATOM 1405 C C . VAL A 1 189 ? -3.196 -3.755 22.741 1.00 80.38 189 VAL A C 1
ATOM 1407 O O . VAL A 1 189 ? -2.619 -2.825 23.313 1.00 80.38 189 VAL A O 1
ATOM 1410 N N . GLU A 1 190 ? -2.561 -4.548 21.880 1.00 77.81 190 GLU A N 1
ATOM 1411 C CA . GLU A 1 190 ? -1.165 -4.347 21.489 1.00 77.81 190 GLU A CA 1
ATOM 1412 C C . GLU A 1 190 ? -0.998 -3.107 20.602 1.00 77.81 190 GLU A C 1
ATOM 1414 O O . GLU A 1 190 ? -0.119 -2.274 20.852 1.00 77.81 190 GLU A O 1
ATOM 1419 N N . LEU A 1 191 ? -1.892 -2.922 19.630 1.00 77.56 191 LEU A N 1
ATOM 1420 C CA . LEU A 1 191 ? -1.917 -1.768 18.737 1.00 77.56 191 LEU A CA 1
ATOM 1421 C C . LEU A 1 191 ? -2.080 -0.454 19.513 1.00 77.56 191 LEU A C 1
ATOM 1423 O O . LEU A 1 191 ? -1.374 0.527 19.264 1.00 77.56 191 LEU A O 1
ATOM 1427 N N . GLN A 1 192 ? -2.969 -0.435 20.508 1.00 80.00 192 GLN A N 1
ATOM 1428 C CA . GLN A 1 192 ? -3.201 0.737 21.346 1.00 80.00 192 GLN A CA 1
ATOM 1429 C C . GLN A 1 192 ? -1.943 1.134 22.133 1.00 80.00 192 GLN A C 1
ATOM 1431 O O . GLN A 1 192 ? -1.644 2.329 22.248 1.00 80.00 192 GLN A O 1
ATOM 1436 N N . LYS A 1 193 ? -1.184 0.147 22.631 1.00 76.88 193 LYS A N 1
ATOM 1437 C CA . LYS A 1 193 ? 0.073 0.365 23.365 1.00 76.88 193 LYS A CA 1
ATOM 1438 C C . LYS A 1 193 ? 1.205 0.830 22.452 1.00 76.88 193 LYS A C 1
ATOM 1440 O O . LYS A 1 193 ? 1.918 1.766 22.805 1.00 76.88 193 LYS A O 1
ATOM 1445 N N . THR A 1 194 ? 1.368 0.195 21.296 1.00 74.44 194 THR A N 1
ATOM 1446 C CA . THR A 1 194 ? 2.500 0.428 20.384 1.00 74.44 194 THR A CA 1
ATOM 1447 C C . THR A 1 194 ? 2.368 1.729 19.593 1.00 74.44 194 THR A C 1
ATOM 1449 O O . THR A 1 194 ? 3.338 2.479 19.484 1.00 74.44 194 THR A O 1
ATOM 1452 N N . ALA A 1 195 ? 1.172 2.053 19.097 1.00 78.50 195 ALA A N 1
ATOM 1453 C CA . ALA A 1 195 ? 0.954 3.225 18.247 1.00 78.50 195 ALA A CA 1
ATOM 1454 C C . ALA A 1 195 ? 0.533 4.495 19.010 1.00 78.50 195 ALA A C 1
ATOM 1456 O O . ALA A 1 195 ? 0.407 5.567 18.406 1.00 78.50 195 ALA A O 1
ATOM 1457 N N . ASN A 1 196 ? 0.297 4.395 20.325 1.00 82.12 196 ASN A N 1
ATOM 1458 C CA . ASN A 1 196 ? -0.242 5.469 21.166 1.00 82.12 196 ASN A CA 1
ATOM 1459 C C . ASN A 1 196 ? -1.470 6.138 20.512 1.00 82.12 196 ASN A C 1
ATOM 1461 O O . ASN A 1 196 ? -1.504 7.356 20.255 1.00 82.12 196 ASN A O 1
ATOM 1465 N N . LEU A 1 197 ? -2.464 5.297 20.201 1.00 84.69 197 LEU A N 1
ATOM 1466 C CA . LEU A 1 197 ? -3.682 5.693 19.495 1.00 84.69 197 LEU A CA 1
ATOM 1467 C C . LEU A 1 197 ? -4.450 6.774 20.259 1.00 84.69 197 LEU A C 1
ATOM 1469 O O . LEU A 1 197 ? -4.915 7.727 19.648 1.00 84.69 197 LEU A O 1
ATOM 1473 N N . SER A 1 198 ? -4.499 6.721 21.591 1.00 86.56 198 SER A N 1
ATOM 1474 C CA . SER A 1 198 ? -5.196 7.733 22.398 1.00 86.56 198 SER A CA 1
ATOM 1475 C C . SER A 1 198 ? -4.639 9.147 22.177 1.00 86.56 198 SER A C 1
ATOM 1477 O O . SER A 1 198 ? -5.395 10.098 21.960 1.00 86.56 198 SER A O 1
ATOM 1479 N N . SER A 1 199 ? -3.308 9.298 22.156 1.00 86.75 199 SER A N 1
ATOM 1480 C CA . SER A 1 199 ? -2.657 10.578 21.832 1.00 86.75 199 SER A CA 1
ATOM 1481 C C . SER A 1 199 ? -2.942 11.012 20.391 1.00 86.75 199 SER A C 1
ATOM 1483 O O . SER A 1 199 ? -3.117 12.199 20.117 1.00 86.75 199 SER A O 1
ATOM 1485 N N . PHE A 1 200 ? -2.986 10.056 19.462 1.00 87.88 200 PHE A N 1
ATOM 1486 C CA . PHE A 1 200 ? -3.289 10.313 18.058 1.00 87.88 200 PHE A CA 1
ATOM 1487 C C . PHE A 1 200 ? -4.724 10.811 17.849 1.00 87.88 200 PHE A C 1
ATOM 1489 O O . PHE A 1 200 ? -4.912 11.878 17.268 1.00 87.88 200 PHE A O 1
ATOM 1496 N N . LEU A 1 201 ? -5.716 10.100 18.384 1.00 89.00 201 LEU A N 1
ATOM 1497 C CA . LEU A 1 201 ? -7.128 10.469 18.302 1.00 89.00 201 LEU A CA 1
ATOM 1498 C C . LEU A 1 201 ? -7.368 11.841 18.944 1.00 89.00 201 LEU A C 1
ATOM 1500 O O . LEU A 1 201 ? -8.012 12.694 18.342 1.00 89.00 201 LEU A O 1
ATOM 1504 N N . THR A 1 202 ? -6.755 12.114 20.102 1.00 88.69 202 THR A N 1
ATOM 1505 C CA . THR A 1 202 ? -6.827 13.437 20.752 1.00 88.69 202 THR A CA 1
ATOM 1506 C C . THR A 1 202 ? -6.283 1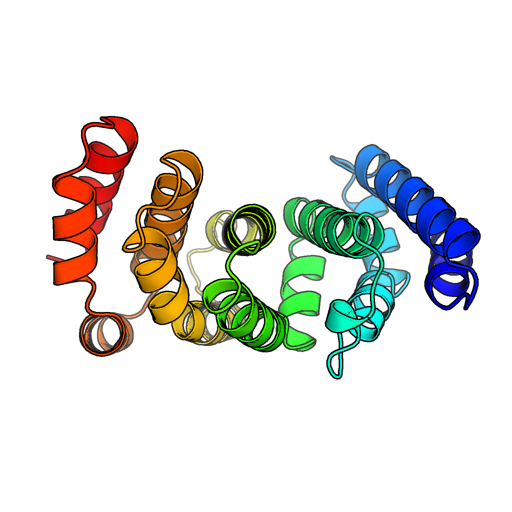4.547 19.844 1.00 88.69 202 THR A C 1
ATOM 1508 O O . THR A 1 202 ? -6.898 15.606 19.715 1.00 88.69 202 THR A O 1
ATOM 1511 N N . CYS A 1 203 ? -5.155 14.304 19.167 1.00 88.00 203 CYS A N 1
ATOM 1512 C CA . CYS A 1 203 ? -4.579 15.254 18.212 1.00 88.00 203 CYS A CA 1
ATOM 1513 C C . CYS A 1 203 ? -5.521 15.520 17.025 1.00 88.00 203 CYS A C 1
ATOM 1515 O O . CYS A 1 203 ? -5.663 16.666 16.596 1.00 88.00 203 CYS A O 1
ATOM 1517 N N . LEU A 1 204 ? -6.192 14.487 16.511 1.00 89.62 204 LEU A N 1
ATOM 1518 C CA . LEU A 1 204 ? -7.142 14.630 15.409 1.00 89.62 204 LEU A CA 1
ATOM 1519 C C . LEU A 1 204 ? -8.446 15.322 15.820 1.00 89.62 204 LEU A C 1
ATOM 1521 O O . LEU A 1 204 ? -8.932 16.164 15.065 1.00 89.62 204 LEU A O 1
ATOM 1525 N N . LEU A 1 205 ? -8.972 15.037 17.014 1.00 89.50 205 LEU A N 1
ATOM 1526 C CA . LEU A 1 205 ? -10.159 15.705 17.564 1.00 89.50 205 LEU A CA 1
ATOM 1527 C C . LEU A 1 205 ? -9.940 17.210 17.762 1.00 89.50 205 LEU A C 1
ATOM 1529 O O . LEU A 1 205 ? -10.877 17.992 17.625 1.00 89.50 205 LEU A O 1
ATOM 1533 N N . ALA A 1 206 ? -8.703 17.632 18.034 1.00 89.06 206 ALA A N 1
ATOM 1534 C CA . ALA A 1 206 ? -8.349 19.045 18.146 1.00 89.06 206 ALA A CA 1
ATOM 1535 C C . ALA A 1 206 ? -8.332 19.790 16.791 1.00 89.06 206 ALA A C 1
ATOM 1537 O O . ALA A 1 206 ? -8.206 21.019 16.760 1.00 89.06 206 ALA A O 1
ATOM 1538 N N . ARG A 1 207 ? -8.443 19.086 15.653 1.00 86.00 207 ARG A N 1
ATOM 1539 C CA . ARG A 1 207 ? -8.445 19.713 14.323 1.00 86.00 207 ARG A CA 1
ATOM 1540 C C . ARG A 1 207 ? -9.806 20.337 14.003 1.00 86.00 207 ARG A C 1
ATOM 1542 O O . ARG A 1 207 ? -10.860 19.821 14.341 1.00 86.00 207 ARG A O 1
ATOM 1549 N N . LYS A 1 208 ? -9.788 21.433 13.237 1.00 86.00 208 LYS A N 1
ATOM 1550 C CA . LYS A 1 208 ? -11.001 22.179 12.832 1.00 86.00 208 LYS A CA 1
ATOM 1551 C C . LYS A 1 208 ? -11.807 21.521 11.698 1.00 86.00 208 LYS A C 1
ATOM 1553 O O . LYS A 1 208 ? -12.839 22.050 11.294 1.00 86.00 208 LYS A O 1
ATOM 1558 N N . ASN A 1 209 ? -11.336 20.404 11.144 1.00 89.12 209 ASN A N 1
ATOM 1559 C CA . ASN A 1 209 ? -11.984 19.735 10.017 1.00 89.12 209 ASN A CA 1
ATOM 1560 C C . ASN A 1 209 ? -13.063 18.760 10.513 1.00 89.12 209 ASN A C 1
ATOM 1562 O O . ASN A 1 209 ? -12.748 17.754 11.147 1.00 89.12 209 ASN A O 1
ATOM 1566 N N . ARG A 1 210 ? -14.328 19.029 10.168 1.00 90.62 210 ARG A N 1
ATOM 1567 C CA . ARG A 1 210 ? -15.485 18.236 10.616 1.00 90.62 210 ARG A CA 1
ATOM 1568 C C . ARG A 1 210 ? -15.433 16.769 10.188 1.00 90.62 210 ARG A C 1
ATOM 1570 O O . ARG A 1 210 ? -15.823 15.919 10.977 1.00 90.62 210 ARG A O 1
ATOM 1577 N N . HIS A 1 211 ? -14.939 16.465 8.988 1.00 89.94 211 HIS A N 1
ATOM 1578 C CA . HIS A 1 211 ? -14.847 15.083 8.503 1.00 89.94 211 HIS A CA 1
ATOM 1579 C C . HIS A 1 211 ? -13.816 14.277 9.293 1.00 89.94 211 HIS A C 1
ATOM 1581 O O . HIS A 1 211 ? -14.074 13.129 9.640 1.00 89.94 211 HIS A O 1
ATOM 1587 N N . ILE A 1 212 ? -12.677 14.896 9.628 1.00 90.06 212 ILE A N 1
ATOM 1588 C CA . ILE A 1 212 ? -11.666 14.265 10.485 1.00 90.06 212 ILE A CA 1
ATOM 1589 C C . ILE A 1 212 ? -12.250 14.015 11.874 1.00 90.06 212 ILE A C 1
ATOM 1591 O O . ILE A 1 212 ? -12.130 12.905 12.380 1.00 90.06 212 ILE A O 1
ATOM 1595 N N . VAL A 1 213 ? -12.904 15.014 12.475 1.00 92.06 213 VAL A N 1
ATOM 1596 C CA . VAL A 1 213 ? -13.500 14.876 13.813 1.00 92.06 213 VAL A CA 1
ATOM 1597 C C . VAL A 1 213 ? -14.549 13.766 13.833 1.00 92.06 213 VAL A C 1
ATOM 1599 O O . VAL A 1 213 ? -14.480 12.898 14.695 1.00 92.06 213 VAL A O 1
ATOM 1602 N N . PHE A 1 214 ? -15.468 13.749 12.864 1.00 92.44 214 PHE A N 1
ATOM 1603 C CA . PHE A 1 214 ? -16.501 12.717 12.765 1.00 92.44 214 PHE A CA 1
ATOM 1604 C C . PHE A 1 214 ? -15.897 11.314 12.640 1.00 92.44 214 PHE A C 1
ATOM 1606 O O . PHE A 1 214 ? -16.203 10.447 13.451 1.00 92.44 214 PHE A O 1
ATOM 1613 N N . GLN A 1 215 ? -14.965 11.115 11.702 1.00 90.69 215 GLN A N 1
ATOM 1614 C CA . GLN A 1 215 ? -14.315 9.814 11.529 1.00 90.69 215 GLN A CA 1
ATOM 1615 C C . GLN A 1 215 ? -13.527 9.394 12.776 1.00 90.69 215 GLN A C 1
ATOM 1617 O O . GLN A 1 215 ? -13.510 8.226 13.145 1.00 90.69 215 GLN A O 1
ATOM 1622 N N . THR A 1 216 ? -12.889 10.350 13.455 1.00 90.75 216 THR A N 1
ATOM 1623 C CA . THR A 1 216 ? -12.146 10.081 14.692 1.00 90.75 216 THR A CA 1
ATOM 1624 C C . THR A 1 216 ? -13.077 9.622 15.814 1.00 90.75 216 THR A C 1
ATOM 1626 O O . THR A 1 216 ? -12.695 8.748 16.589 1.00 90.75 216 THR A O 1
ATOM 1629 N N . LEU A 1 217 ? -14.292 10.172 15.903 1.00 91.44 217 LEU A N 1
ATOM 1630 C CA . LEU A 1 217 ? -15.296 9.747 16.882 1.00 91.44 217 LEU A CA 1
ATOM 1631 C C . LEU A 1 217 ? -15.804 8.328 16.610 1.00 91.44 217 LEU A C 1
ATOM 1633 O O . LEU A 1 217 ? -15.884 7.547 17.554 1.00 91.44 217 LEU A O 1
ATOM 1637 N N . GLU A 1 218 ? -16.082 7.983 15.350 1.00 90.31 218 GLU A N 1
ATOM 1638 C CA . GLU A 1 218 ? -16.494 6.622 14.974 1.00 90.31 218 GLU A CA 1
ATOM 1639 C C . GLU A 1 218 ? -15.423 5.595 15.360 1.00 90.31 218 GLU A C 1
ATOM 1641 O O . GLU A 1 218 ? -15.708 4.652 16.093 1.00 90.31 218 GLU A O 1
ATOM 1646 N N . VAL A 1 219 ? -14.159 5.840 14.997 1.00 88.81 219 VAL A N 1
ATOM 1647 C CA . VAL A 1 219 ? -13.048 4.949 15.380 1.00 88.81 219 VAL A CA 1
ATOM 1648 C C . VAL A 1 219 ? -12.875 4.876 16.900 1.00 88.81 219 VAL A C 1
ATOM 1650 O O . VAL A 1 219 ? -12.630 3.804 17.447 1.00 88.81 219 VAL A O 1
ATOM 1653 N N . SER A 1 220 ? -13.024 6.002 17.606 1.00 88.94 220 SER A N 1
ATOM 1654 C CA . SER A 1 220 ? -12.923 6.029 19.073 1.00 88.94 220 SER A CA 1
ATOM 1655 C C . SER A 1 220 ? -14.016 5.194 19.736 1.00 88.94 220 SER A C 1
ATOM 1657 O O . SER A 1 220 ? -13.750 4.563 20.750 1.00 88.94 220 SER A O 1
ATOM 1659 N N . LYS A 1 221 ? -15.228 5.171 19.171 1.00 86.94 221 LYS A N 1
ATOM 1660 C CA . LYS A 1 221 ? -16.348 4.376 19.681 1.00 86.94 221 LYS A CA 1
ATOM 1661 C C . LYS A 1 221 ? -16.090 2.876 19.552 1.00 86.94 221 LYS A C 1
ATOM 1663 O O . LYS A 1 221 ? -16.452 2.144 20.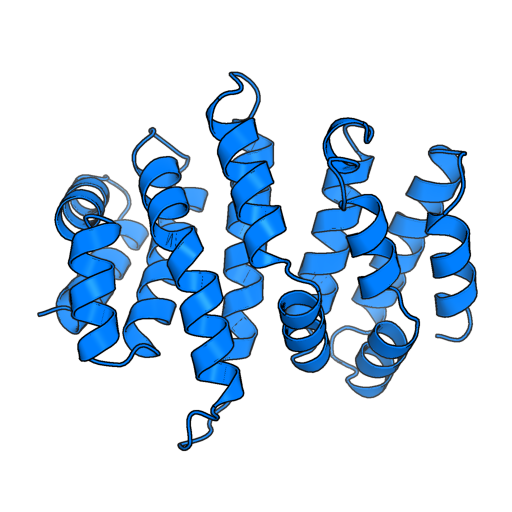459 1.00 86.94 221 LYS A O 1
ATOM 1668 N N . THR A 1 222 ? -15.462 2.433 18.466 1.00 82.81 222 THR A N 1
ATOM 1669 C CA . THR A 1 222 ? -15.103 1.018 18.262 1.00 82.81 222 THR A CA 1
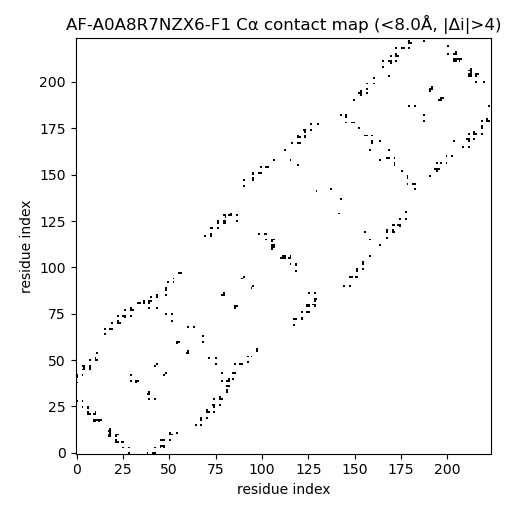ATOM 1670 C C . THR A 1 222 ? -13.981 0.557 19.202 1.00 82.81 222 THR A C 1
ATOM 1672 O O . THR A 1 222 ? -13.862 -0.628 19.490 1.00 82.81 222 THR A O 1
ATOM 1675 N N . LEU A 1 223 ? -13.155 1.489 19.691 1.00 80.00 223 LEU A N 1
ATOM 1676 C CA . LEU A 1 223 ? -12.050 1.218 20.619 1.00 80.00 223 LEU A CA 1
ATOM 1677 C C . LEU A 1 223 ? -12.444 1.245 22.111 1.00 80.00 223 LEU A C 1
ATOM 1679 O O . LEU A 1 223 ? -11.600 0.907 22.944 1.00 80.00 223 LEU A O 1
ATOM 1683 N N . LEU A 1 224 ? -13.658 1.696 22.449 1.00 72.12 224 LEU A N 1
ATOM 1684 C CA . LEU A 1 224 ? -14.188 1.815 23.819 1.00 72.12 224 LEU A CA 1
ATOM 1685 C C . LEU A 1 224 ? -15.066 0.616 24.186 1.00 72.12 224 LEU A C 1
ATOM 1687 O O . LEU A 1 224 ? -14.952 0.174 25.352 1.00 72.12 224 LEU A O 1
#